Protein AF-A0A8D1X384-F1 (afdb_monomer)

Secondary structure (DSSP, 8-state):
-TTTTT--TTPPPTTT---HHHHHHHTT-HHHHHHHHHTT--TT---TT---HHHHHHHS--HHHHHHHHHHHHHHHHHTT--TT---GGG--HHHHHHHTT-HHHHHHHHHTT--TT---TTS--HHHHHHHHHHH-SSS-HHHHHHHHHHTTPPPPPGGGGGGGTT-HHHHHHHHTTSSSBPP-HHHHTTS-HHHHHHTHHHHHHHHHTBTSPPPHHHHHHHHHHHHHGGGHHHHHTTS---HHHHHHHTT---SS--

Nearest PDB structures (foldseek):
  5eil-assembly1_A  TM=9.631E-01  e=3.685E-07  synthetic construct
  5hry-assembly3_D  TM=9.298E-01  e=3.197E-07  synthetic construct
  5hry-assembly3_C  TM=9.252E-01  e=1.601E-06  synthetic construct
  7tcd-assembly1_A  TM=8.474E-01  e=4.131E-06  synthetic construct
  6ne2-assembly1_B  TM=5.142E-01  e=1.389E-06  Escherichia coli

Sequence (260 aa):
MLLEAGATVNLATQDSEVTPLHVAAARGLEEHVALYLEHGANVNLRTSQGETALNAACAGAEGPSSSRQHQAAARRLLEAGADARAAGRKRHTPLHNACANGCGGLAELLLRHGASASVPNGAGHTPMDCALQAVQDAPNWEPEVLFAALLDYGAQPVRPEMLRHCANFPRALEVLLNAYPCVPSCDTWVEAVLPELWQEHEAFYSSALCLVNQPRRLQHLARLAVRAQLGSRCRQAAARLPLPPLLRDYLLLRVEGRIQ

Structure (mmCIF, N/CA/C/O backbone):
data_AF-A0A8D1X384-F1
#
_entry.id   AF-A0A8D1X384-F1
#
loop_
_atom_site.group_PDB
_atom_site.id
_atom_site.type_symbol
_atom_site.label_atom_id
_atom_site.label_alt_id
_atom_site.label_comp_id
_atom_site.label_asym_id
_atom_site.label_entity_id
_atom_site.label_seq_id
_atom_site.pdbx_PDB_ins_code
_atom_site.Cartn_x
_atom_site.Cartn_y
_atom_site.Cartn_z
_atom_site.occupancy
_atom_site.B_iso_or_equiv
_atom_site.auth_seq_id
_atom_site.auth_comp_id
_atom_site.auth_asym_id
_atom_site.auth_atom_id
_atom_site.pdbx_PDB_model_num
ATOM 1 N N . MET A 1 1 ? -9.461 -2.239 38.013 1.00 71.56 1 MET A N 1
ATOM 2 C CA . MET A 1 1 ? -9.355 -1.697 36.635 1.00 71.56 1 MET A CA 1
ATOM 3 C C . MET A 1 1 ? -10.693 -1.030 36.265 1.00 71.56 1 MET A C 1
ATOM 5 O O . MET A 1 1 ? -11.710 -1.502 36.747 1.00 71.56 1 MET A O 1
ATOM 9 N N . LEU A 1 2 ? -10.760 0.067 35.486 1.00 86.69 2 LEU A N 1
ATOM 10 C CA . LEU A 1 2 ? -12.044 0.776 35.225 1.00 86.69 2 LEU A CA 1
ATOM 11 C C . LEU A 1 2 ? -13.109 -0.111 34.551 1.00 86.69 2 LEU A C 1
ATOM 13 O O . LEU A 1 2 ? -14.294 0.015 34.846 1.00 86.69 2 LEU A O 1
ATOM 17 N N . LEU A 1 3 ? -12.681 -1.026 33.681 1.00 85.56 3 LEU A N 1
ATOM 18 C CA . LEU A 1 3 ? -13.567 -1.978 33.005 1.00 85.56 3 LEU A CA 1
ATOM 19 C C . LEU A 1 3 ? -14.180 -2.987 33.988 1.00 85.56 3 LEU A C 1
ATOM 21 O O . LEU A 1 3 ? -15.377 -3.240 33.929 1.00 85.56 3 LEU A O 1
ATOM 25 N N . GLU A 1 4 ? -13.403 -3.468 34.964 1.00 86.56 4 GLU A N 1
ATOM 26 C CA . GLU A 1 4 ? -13.903 -4.324 36.057 1.00 86.56 4 GLU A CA 1
ATOM 27 C C . GLU A 1 4 ? -14.921 -3.593 36.947 1.00 86.56 4 GLU A C 1
ATOM 29 O O . GLU A 1 4 ? -15.790 -4.220 37.544 1.00 86.56 4 GLU A O 1
ATOM 34 N N . ALA A 1 5 ? -14.834 -2.260 37.019 1.00 88.75 5 ALA A N 1
ATOM 35 C CA . ALA A 1 5 ? -15.777 -1.410 37.744 1.00 88.75 5 ALA A CA 1
ATOM 36 C C . ALA A 1 5 ? -17.021 -1.016 36.913 1.00 88.75 5 ALA A C 1
ATOM 38 O O . ALA A 1 5 ? -17.804 -0.179 37.358 1.00 88.75 5 ALA A O 1
ATOM 39 N N . GLY A 1 6 ? -17.213 -1.595 35.718 1.00 86.38 6 GLY A N 1
ATOM 40 C CA . GLY A 1 6 ? -18.403 -1.389 34.883 1.00 86.38 6 GLY A CA 1
ATOM 41 C C . GLY A 1 6 ? -18.324 -0.220 33.895 1.00 86.38 6 GLY A C 1
ATOM 42 O O . GLY A 1 6 ? -19.354 0.194 33.359 1.00 86.38 6 GLY A O 1
ATOM 43 N N . ALA A 1 7 ? -17.134 0.334 33.631 1.00 89.56 7 ALA A N 1
ATOM 44 C CA . ALA A 1 7 ? -16.979 1.372 32.611 1.00 89.56 7 ALA A CA 1
ATOM 45 C C . ALA A 1 7 ? -17.385 0.860 31.214 1.00 89.56 7 ALA A C 1
ATOM 47 O O . ALA A 1 7 ? -17.001 -0.230 30.792 1.00 89.56 7 ALA A O 1
ATOM 48 N N . THR A 1 8 ? -18.139 1.668 30.465 1.00 93.50 8 THR A N 1
ATOM 49 C CA . THR A 1 8 ? -18.606 1.310 29.117 1.00 93.50 8 THR A CA 1
ATOM 50 C C . THR A 1 8 ? -17.498 1.505 28.077 1.00 93.50 8 THR A C 1
ATOM 52 O O . THR A 1 8 ? -17.109 2.634 27.789 1.00 93.50 8 THR A O 1
ATOM 55 N N . VAL A 1 9 ? -17.020 0.415 27.464 1.00 94.62 9 VAL A N 1
ATOM 56 C CA . VAL A 1 9 ? -15.876 0.438 26.525 1.00 94.62 9 VAL A CA 1
ATOM 57 C C . VAL A 1 9 ? -16.148 1.202 25.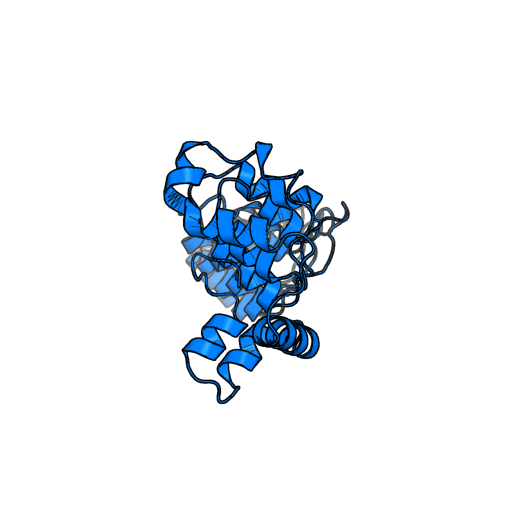218 1.00 94.62 9 VAL A C 1
ATOM 59 O O . VAL A 1 9 ? -15.235 1.763 24.617 1.00 94.62 9 VAL A O 1
ATOM 62 N N . ASN A 1 10 ? -17.412 1.255 24.790 1.00 95.81 10 ASN A N 1
ATOM 63 C CA . ASN A 1 10 ? -17.845 1.915 23.553 1.00 95.81 10 ASN A CA 1
ATOM 64 C C . ASN A 1 10 ? -18.299 3.367 23.762 1.00 95.81 10 ASN A C 1
ATOM 66 O O . ASN A 1 10 ? -18.849 3.965 22.840 1.00 95.81 10 ASN A O 1
ATOM 70 N N . LEU A 1 11 ? -18.106 3.935 24.958 1.00 95.12 11 LEU A N 1
ATOM 71 C CA . LEU A 1 11 ? -18.493 5.317 25.220 1.00 95.12 11 LEU A CA 1
ATOM 72 C C . LEU A 1 11 ? -17.649 6.265 24.360 1.00 95.12 11 LEU A C 1
ATOM 74 O O . LEU A 1 11 ? -16.421 6.249 24.427 1.00 95.12 11 LEU A O 1
ATOM 78 N N . ALA A 1 12 ? -18.319 7.076 23.548 1.00 94.94 12 ALA A N 1
ATOM 79 C CA . ALA A 1 12 ? -17.686 8.033 22.657 1.00 94.94 12 ALA A CA 1
ATOM 80 C C . ALA A 1 12 ? -17.745 9.454 23.239 1.00 94.94 12 ALA A C 1
ATOM 82 O O . ALA A 1 12 ? -18.662 9.790 23.993 1.00 94.94 12 ALA A O 1
ATOM 83 N N . THR A 1 13 ? -16.780 10.302 22.881 1.00 95.12 13 THR A N 1
ATOM 84 C CA . THR A 1 13 ? -16.849 11.744 23.164 1.00 95.12 13 THR A CA 1
ATOM 85 C C . THR A 1 13 ? -18.061 12.373 22.471 1.00 95.12 13 THR A C 1
ATOM 87 O O . THR A 1 13 ? -18.410 11.984 21.358 1.00 95.12 13 THR A O 1
ATOM 90 N N . GLN A 1 14 ? -18.687 13.373 23.102 1.00 92.38 14 GLN A N 1
ATOM 91 C CA . GLN A 1 14 ? -19.901 14.006 22.564 1.00 92.38 14 GLN A CA 1
ATOM 92 C C . GLN A 1 14 ? -19.660 14.733 21.232 1.00 92.38 14 GLN A C 1
ATOM 94 O O . GLN A 1 14 ? -20.481 14.627 20.329 1.00 92.38 14 GLN A O 1
ATOM 99 N N . ASP A 1 15 ? -18.529 15.428 21.089 1.00 92.25 15 ASP A N 1
ATOM 100 C CA . ASP A 1 15 ? -18.304 16.308 19.931 1.00 92.25 15 ASP A CA 1
ATOM 101 C C . ASP A 1 15 ? -17.693 15.593 18.718 1.00 92.25 15 ASP A C 1
ATOM 103 O O . ASP A 1 15 ? -17.887 15.991 17.569 1.00 92.25 15 ASP A O 1
ATOM 107 N N . SER A 1 16 ? -16.890 14.557 18.963 1.00 93.19 16 SER A N 1
ATOM 108 C CA . SER A 1 16 ? -16.058 13.924 17.934 1.00 93.19 16 SER A CA 1
ATOM 109 C C . SER A 1 16 ? -16.321 12.436 17.746 1.00 93.19 16 SER A C 1
ATOM 111 O O . SER A 1 16 ? -15.741 11.835 16.841 1.00 93.19 16 SER A O 1
ATOM 113 N N . GLU A 1 17 ? -17.199 11.849 18.563 1.00 96.69 17 GLU A N 1
ATOM 114 C CA . GLU A 1 17 ? -17.530 10.421 18.543 1.00 96.69 17 GLU A CA 1
ATOM 115 C C . GLU A 1 17 ? -16.275 9.527 18.661 1.00 96.69 17 GLU A C 1
ATOM 117 O O . GLU A 1 17 ? -16.190 8.429 18.111 1.00 96.69 17 GLU A O 1
ATOM 122 N N . VAL A 1 18 ? -15.262 10.002 19.391 1.00 97.62 18 VAL A N 1
ATOM 123 C CA . VAL A 1 18 ? -14.002 9.284 19.607 1.00 97.62 18 VAL A CA 1
ATOM 124 C C . VAL A 1 18 ? -14.172 8.323 20.777 1.00 97.62 18 VAL A C 1
ATOM 126 O O . VAL A 1 18 ? -14.492 8.737 21.888 1.00 97.62 18 VAL A O 1
ATOM 129 N N . THR A 1 19 ? -13.921 7.038 20.535 1.00 97.94 19 THR A N 1
ATOM 130 C CA . THR A 1 19 ? -13.946 5.987 21.570 1.00 97.94 19 THR A CA 1
ATOM 131 C C . THR A 1 19 ? -12.543 5.710 22.131 1.00 97.94 19 THR A C 1
ATOM 133 O O . THR A 1 19 ? -11.547 6.018 21.465 1.00 97.94 19 THR A O 1
ATOM 136 N N . PRO A 1 20 ? -12.418 5.056 23.305 1.00 97.50 20 PRO A N 1
ATOM 137 C CA . PRO A 1 20 ? -11.128 4.602 23.831 1.00 97.50 20 PRO A CA 1
ATOM 138 C C . PRO A 1 20 ? -10.321 3.766 22.828 1.00 97.50 20 PRO A C 1
ATOM 140 O O . PRO A 1 20 ? -9.102 3.913 22.744 1.00 97.50 20 PRO A O 1
ATOM 143 N N . LEU A 1 21 ? -11.000 2.950 22.011 1.00 98.44 21 LEU A N 1
ATOM 144 C CA . LEU A 1 21 ? -10.360 2.141 20.973 1.00 98.44 21 LEU A CA 1
ATOM 145 C C . LEU A 1 21 ? -9.678 3.000 19.897 1.00 98.44 21 LEU A C 1
ATOM 147 O O . LEU A 1 21 ? -8.563 2.680 19.495 1.00 98.44 21 LEU A O 1
ATOM 151 N N . HIS A 1 22 ? -10.289 4.115 19.475 1.00 98.44 22 HIS A N 1
ATOM 152 C CA . HIS A 1 22 ? -9.657 5.056 18.540 1.00 98.44 22 HIS A CA 1
ATOM 153 C C . HIS A 1 22 ? -8.380 5.663 19.129 1.00 98.44 22 HIS A C 1
ATOM 155 O O . HIS A 1 22 ? -7.366 5.753 18.440 1.00 98.44 22 HIS A O 1
ATOM 161 N N . VAL A 1 23 ? -8.421 6.059 20.405 1.00 97.94 23 VAL A N 1
ATOM 162 C CA . VAL A 1 23 ? -7.275 6.679 21.088 1.00 97.94 23 VAL A CA 1
ATOM 163 C C . VAL A 1 23 ? -6.132 5.679 21.260 1.00 97.94 23 VAL A C 1
ATOM 165 O O . VAL A 1 23 ? -4.990 6.007 20.944 1.00 97.94 23 VAL A O 1
ATOM 168 N N . ALA A 1 24 ? -6.425 4.457 21.714 1.00 97.94 24 ALA A N 1
ATOM 169 C CA . ALA A 1 24 ? -5.420 3.404 21.850 1.00 97.94 24 ALA A CA 1
ATOM 170 C C . ALA A 1 24 ? -4.785 3.047 20.498 1.00 97.94 24 ALA A C 1
ATOM 172 O O . ALA A 1 24 ? -3.561 2.945 20.399 1.00 97.94 24 ALA A O 1
ATOM 173 N N . ALA A 1 25 ? -5.603 2.939 19.447 1.00 98.12 25 ALA A N 1
ATOM 174 C CA . ALA A 1 25 ? -5.142 2.667 18.094 1.00 98.12 25 ALA A CA 1
ATOM 175 C C . ALA A 1 25 ? -4.229 3.781 17.553 1.00 98.12 25 ALA A C 1
ATOM 177 O O . ALA A 1 25 ? -3.124 3.486 17.104 1.00 98.12 25 ALA A O 1
ATOM 178 N N . ALA A 1 26 ? -4.634 5.052 17.677 1.00 96.88 26 ALA A N 1
ATOM 179 C CA . ALA A 1 26 ? -3.858 6.223 17.242 1.00 96.88 26 ALA A CA 1
ATOM 180 C C . ALA A 1 26 ? -2.492 6.367 17.930 1.00 96.88 26 ALA A C 1
ATOM 182 O O . ALA A 1 26 ? -1.646 7.129 17.473 1.00 96.88 26 ALA A O 1
ATOM 183 N N . ARG A 1 27 ? -2.305 5.694 19.068 1.00 96.06 27 ARG A N 1
ATOM 184 C CA . ARG A 1 27 ? -1.067 5.706 19.853 1.00 96.06 27 ARG A CA 1
ATOM 185 C C . ARG A 1 27 ? -0.282 4.399 19.741 1.00 96.06 27 ARG A C 1
ATOM 187 O O . ARG A 1 27 ? 0.743 4.264 20.401 1.00 96.06 27 ARG A O 1
ATOM 194 N N . GLY A 1 28 ? -0.762 3.439 18.947 1.00 96.56 28 GLY A N 1
ATOM 195 C CA . GLY A 1 28 ? -0.128 2.132 18.785 1.00 96.56 28 GLY A CA 1
ATOM 196 C C . GLY A 1 28 ? -0.107 1.290 20.066 1.00 96.56 28 GLY A C 1
ATOM 197 O O . GLY A 1 28 ? 0.765 0.441 20.218 1.00 96.56 28 GLY A O 1
ATOM 198 N N . LEU A 1 29 ? -1.034 1.519 21.002 1.00 97.31 29 LEU A N 1
ATOM 199 C CA . LEU A 1 29 ? -1.075 0.821 22.290 1.00 97.31 29 LEU A CA 1
ATOM 200 C C . LEU A 1 29 ? -1.715 -0.568 22.133 1.00 97.31 29 LEU A C 1
ATOM 202 O O . LEU A 1 29 ? -2.878 -0.753 22.490 1.00 97.31 29 LEU A O 1
ATOM 206 N N . GLU A 1 30 ? -0.963 -1.534 21.595 1.00 97.00 30 GLU A N 1
ATOM 207 C CA . GLU A 1 30 ? -1.441 -2.900 21.302 1.00 97.00 30 GLU A CA 1
ATOM 208 C C . GLU A 1 30 ? -2.203 -3.529 22.477 1.00 97.00 30 GLU A C 1
ATOM 210 O O . GLU A 1 30 ? -3.334 -3.969 22.299 1.00 97.00 30 GLU A O 1
ATOM 215 N N . GLU A 1 31 ? -1.625 -3.506 23.679 1.00 97.56 31 GLU A N 1
ATOM 216 C CA . GLU A 1 31 ? -2.232 -4.114 24.872 1.00 97.56 31 GLU A CA 1
ATOM 217 C C . GLU A 1 31 ? -3.573 -3.468 25.247 1.00 97.56 31 GLU A C 1
ATOM 219 O O . GLU A 1 31 ? -4.502 -4.142 25.680 1.00 97.56 31 GLU A O 1
ATOM 224 N N . HIS A 1 32 ? -3.714 -2.155 25.035 1.00 97.81 32 HIS A N 1
ATOM 225 C CA . HIS A 1 32 ? -4.978 -1.461 25.297 1.00 97.81 32 HIS A CA 1
ATOM 226 C C . HIS A 1 32 ? -6.010 -1.787 24.218 1.00 97.81 32 HIS A C 1
ATOM 228 O O . HIS A 1 32 ? -7.182 -1.982 24.528 1.00 97.81 32 HIS A O 1
ATOM 234 N N . VAL A 1 33 ? -5.577 -1.877 22.956 1.00 98.44 33 VAL A N 1
ATOM 235 C CA . VAL A 1 33 ? -6.430 -2.331 21.852 1.00 98.44 33 VAL A CA 1
ATOM 236 C C . VAL A 1 33 ? -6.953 -3.739 22.138 1.00 98.44 33 VAL A C 1
ATOM 238 O O . VAL A 1 33 ? -8.161 -3.945 22.063 1.00 98.44 33 VAL A O 1
ATOM 241 N N . ALA A 1 34 ? -6.081 -4.676 22.520 1.00 98.00 34 ALA A N 1
ATOM 242 C CA . ALA A 1 34 ? -6.465 -6.041 22.874 1.00 98.00 34 ALA A CA 1
ATOM 243 C C . ALA A 1 34 ? -7.464 -6.059 24.040 1.00 98.00 34 ALA A C 1
ATOM 245 O O . ALA A 1 34 ? -8.566 -6.585 23.887 1.00 98.00 34 ALA A O 1
ATOM 246 N N . LEU A 1 35 ? -7.141 -5.378 25.145 1.00 97.25 35 LEU A N 1
ATOM 247 C CA . LEU A 1 35 ? -8.008 -5.284 26.320 1.00 97.25 35 LEU A CA 1
ATOM 248 C C . LEU A 1 35 ? -9.406 -4.750 25.976 1.00 97.25 35 LEU A C 1
ATOM 250 O O . LEU A 1 35 ? -10.414 -5.279 26.446 1.00 97.25 35 LEU A O 1
ATOM 254 N N . TYR A 1 36 ? -9.490 -3.695 25.162 1.00 97.94 36 TYR A N 1
ATOM 255 C CA . TYR A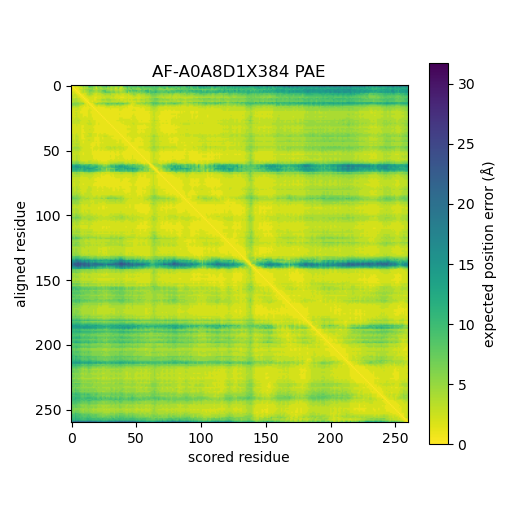 1 36 ? -10.775 -3.112 24.777 1.00 97.94 36 TYR A CA 1
ATOM 256 C C . TYR A 1 36 ? -11.580 -4.047 23.869 1.00 97.94 36 TYR A C 1
ATOM 258 O O . TYR A 1 36 ? -12.789 -4.177 24.060 1.00 97.94 36 TYR A O 1
ATOM 266 N N . LEU A 1 37 ? -10.931 -4.728 22.922 1.00 97.94 37 LEU A N 1
ATOM 267 C CA . LEU A 1 37 ? -11.585 -5.711 22.054 1.00 97.94 37 LEU A CA 1
ATOM 268 C C . LEU A 1 37 ? -12.115 -6.913 22.852 1.00 97.94 37 LEU A C 1
ATOM 270 O O . LEU A 1 37 ? -13.253 -7.324 22.632 1.00 97.94 37 LEU A O 1
ATOM 274 N N . GLU A 1 38 ? -11.355 -7.414 23.831 1.00 96.50 38 GLU A N 1
ATOM 275 C CA . GLU A 1 38 ? -11.780 -8.490 24.745 1.00 96.50 38 GLU A CA 1
ATOM 276 C C . GLU A 1 38 ? -13.031 -8.119 25.556 1.00 96.50 38 GLU A C 1
ATOM 278 O O . GLU A 1 38 ? -13.865 -8.975 25.845 1.00 96.50 38 GLU A O 1
ATOM 283 N N . HIS A 1 39 ? -13.205 -6.832 25.867 1.00 96.31 39 HIS A N 1
ATOM 284 C CA . HIS A 1 39 ? -14.376 -6.307 26.574 1.00 96.31 39 HIS A CA 1
ATOM 285 C C . HIS A 1 39 ? -15.504 -5.844 25.631 1.00 96.31 39 HIS A C 1
ATOM 287 O O . HIS A 1 39 ? -16.415 -5.131 26.056 1.00 96.31 39 HIS A O 1
ATOM 293 N N . GLY A 1 40 ? -15.474 -6.242 24.354 1.00 95.94 40 GLY A N 1
ATOM 294 C CA . GLY A 1 40 ? -16.559 -5.990 23.403 1.00 95.94 40 GLY A CA 1
ATOM 295 C C . GLY A 1 40 ? -16.535 -4.603 22.756 1.00 95.94 40 GLY A C 1
ATOM 296 O O . GLY A 1 40 ? -17.587 -4.083 22.365 1.00 95.94 40 GLY A O 1
ATOM 297 N N . ALA A 1 41 ? -15.360 -3.977 22.637 1.00 97.88 41 ALA A N 1
ATOM 298 C CA . ALA A 1 41 ? -15.231 -2.762 21.842 1.00 97.88 41 ALA A CA 1
ATOM 299 C C . ALA A 1 41 ? -15.628 -3.028 20.382 1.00 97.88 41 ALA A C 1
ATOM 301 O O . ALA A 1 41 ? -15.120 -3.943 19.734 1.00 97.88 41 ALA A O 1
ATOM 302 N N . ASN A 1 42 ? -16.528 -2.208 19.845 1.00 97.88 42 ASN A N 1
ATOM 303 C CA . ASN A 1 42 ? -16.941 -2.302 18.455 1.00 97.88 42 ASN A CA 1
ATOM 304 C C . ASN A 1 42 ? -15.868 -1.668 17.561 1.00 97.88 42 ASN A C 1
ATOM 306 O O . ASN A 1 42 ? -15.728 -0.446 17.481 1.00 97.88 42 ASN A O 1
ATOM 310 N N . VAL A 1 43 ? -15.133 -2.533 16.864 1.00 98.00 43 VAL A N 1
ATOM 311 C CA . VAL A 1 43 ? -13.989 -2.180 16.016 1.00 98.00 43 VAL A CA 1
ATOM 312 C C . VAL A 1 43 ? -14.342 -1.274 14.828 1.00 98.00 43 VAL A C 1
ATOM 314 O O . VAL A 1 43 ? -13.481 -0.558 14.319 1.00 98.00 43 VAL A O 1
ATOM 317 N N . ASN A 1 44 ? -15.609 -1.276 14.403 1.00 97.44 44 ASN A N 1
ATOM 318 C CA . ASN A 1 44 ? -16.085 -0.562 13.217 1.00 97.44 44 ASN A CA 1
ATOM 319 C C . ASN A 1 44 ? -16.834 0.740 13.547 1.00 97.44 44 ASN A C 1
ATOM 321 O O . ASN A 1 44 ? -17.406 1.353 12.641 1.00 97.44 44 ASN A O 1
ATOM 325 N N . LEU A 1 45 ? -16.843 1.179 14.815 1.00 97.94 45 LEU A N 1
ATOM 326 C CA . LEU A 1 45 ? -17.342 2.512 15.156 1.00 97.94 45 LEU A CA 1
ATOM 327 C C . LEU A 1 45 ? -16.547 3.581 14.412 1.00 97.94 45 LEU A C 1
ATOM 329 O O . LEU A 1 45 ? -15.349 3.438 14.163 1.00 97.94 45 LEU A O 1
ATOM 333 N N . ARG A 1 46 ? -17.253 4.648 14.053 1.00 97.81 46 ARG A N 1
ATOM 334 C CA . ARG A 1 46 ? -16.715 5.774 13.306 1.00 97.81 46 ARG A CA 1
ATOM 335 C C . ARG A 1 46 ? -16.814 7.030 14.152 1.00 97.81 46 ARG A C 1
ATOM 337 O O . ARG A 1 46 ? -17.816 7.234 14.825 1.00 97.81 46 ARG A O 1
ATOM 344 N N . THR A 1 47 ? -15.777 7.850 14.077 1.00 97.94 47 THR A N 1
ATOM 345 C CA . THR A 1 47 ? -15.809 9.236 14.562 1.00 97.94 47 THR A CA 1
ATOM 346 C C . THR A 1 47 ? -16.723 10.101 13.689 1.00 97.94 47 THR A C 1
ATOM 348 O O . THR A 1 47 ? -17.067 9.710 12.568 1.00 97.94 47 THR A O 1
ATOM 351 N N . SER A 1 48 ? -16.975 11.345 14.107 1.00 96.56 48 SER A N 1
ATOM 352 C CA . SER A 1 48 ? -17.749 12.317 13.318 1.00 96.56 48 SER A CA 1
ATOM 353 C C . SER A 1 48 ? -17.105 12.673 11.967 1.00 96.56 48 SER A C 1
ATOM 355 O O . SER A 1 48 ? -17.764 13.178 11.060 1.00 96.56 48 SER A O 1
ATOM 357 N N . GLN A 1 49 ? -15.810 12.382 11.795 1.00 94.94 49 GLN A N 1
ATOM 358 C CA . GLN A 1 49 ? -15.085 12.520 10.524 1.00 94.94 49 GLN A CA 1
ATOM 359 C C . GLN A 1 49 ? -15.098 11.237 9.675 1.00 94.94 49 GLN A C 1
ATOM 361 O O . GLN A 1 49 ? -14.480 11.189 8.610 1.00 94.94 49 GLN A O 1
ATOM 366 N N . GLY A 1 50 ? -15.776 10.188 10.141 1.00 96.19 50 GLY A N 1
ATOM 367 C CA . GLY A 1 50 ? -15.859 8.884 9.493 1.00 96.19 50 GLY A CA 1
ATOM 368 C C . GLY A 1 50 ? -14.653 7.971 9.727 1.00 96.19 50 GLY A C 1
ATOM 369 O O . GLY A 1 50 ? -14.630 6.879 9.166 1.00 96.19 50 GLY A O 1
ATOM 370 N N . GLU A 1 51 ? -13.657 8.388 10.512 1.00 97.38 51 GLU A N 1
ATOM 371 C CA . GLU A 1 51 ? -12.470 7.576 10.825 1.00 97.38 51 GLU A CA 1
ATOM 372 C C . GLU A 1 51 ? -12.840 6.393 11.721 1.00 97.38 51 GLU A C 1
ATOM 374 O O . GLU A 1 51 ? -13.559 6.591 12.697 1.00 97.38 51 GLU A O 1
ATOM 379 N N . THR A 1 52 ? -12.310 5.206 11.418 1.00 98.25 52 THR A N 1
ATOM 380 C CA . THR A 1 52 ? -12.342 4.035 12.312 1.00 98.25 52 THR A CA 1
ATOM 381 C C . THR A 1 52 ? -11.078 3.964 13.170 1.00 98.25 52 THR A C 1
ATOM 383 O O . THR A 1 52 ? -10.079 4.636 12.888 1.00 98.25 52 THR A O 1
ATOM 386 N N . ALA A 1 53 ? -11.060 3.075 14.168 1.00 98.31 53 ALA A N 1
ATOM 387 C CA . ALA A 1 53 ? -9.844 2.780 14.928 1.00 98.31 53 ALA A CA 1
ATOM 388 C C . ALA A 1 53 ? -8.682 2.325 14.021 1.00 98.31 53 ALA A C 1
ATOM 390 O O . ALA A 1 53 ? -7.533 2.694 14.257 1.00 98.31 53 ALA A O 1
ATOM 391 N N . LEU A 1 54 ? -8.965 1.591 12.936 1.00 98.62 54 LEU A N 1
ATOM 392 C CA . LEU A 1 54 ? -7.935 1.169 11.984 1.00 98.62 54 LEU A CA 1
ATOM 393 C C . LEU A 1 54 ? -7.366 2.353 11.187 1.00 98.62 54 LEU A C 1
ATOM 395 O O . LEU A 1 54 ? -6.153 2.408 10.973 1.00 98.62 54 LEU A O 1
ATOM 399 N N . ASN A 1 55 ? -8.202 3.322 10.785 1.00 97.94 55 ASN A N 1
ATOM 400 C CA . ASN A 1 55 ? -7.705 4.552 10.157 1.00 97.94 55 ASN A CA 1
ATOM 401 C C . ASN A 1 55 ? -6.794 5.326 11.119 1.00 97.94 55 ASN A C 1
ATOM 403 O O . ASN A 1 55 ? -5.723 5.772 10.703 1.00 97.94 55 ASN A O 1
ATOM 407 N N . ALA A 1 56 ? -7.188 5.411 12.395 1.00 97.19 56 ALA A N 1
ATOM 408 C CA . ALA A 1 56 ? -6.434 6.091 13.442 1.00 97.19 56 ALA A CA 1
ATOM 409 C C . ALA A 1 56 ? -5.062 5.437 13.693 1.00 97.19 56 ALA A C 1
ATOM 411 O O . ALA A 1 56 ? -4.056 6.145 13.727 1.00 97.19 56 ALA A O 1
ATOM 412 N N . ALA A 1 57 ? -4.990 4.100 13.770 1.00 97.38 57 ALA A N 1
ATOM 413 C CA . ALA A 1 57 ? -3.717 3.375 13.867 1.00 97.38 57 ALA A CA 1
ATOM 414 C C . ALA A 1 57 ? -2.783 3.658 12.685 1.00 97.38 57 ALA A C 1
ATOM 416 O O . ALA A 1 57 ? -1.578 3.806 12.868 1.00 97.38 57 ALA A O 1
ATOM 417 N N . CYS A 1 58 ? -3.330 3.753 11.471 1.00 96.31 58 CYS A N 1
ATOM 418 C CA . CYS A 1 58 ? -2.524 4.023 10.283 1.00 96.31 58 CYS A CA 1
ATOM 419 C C . CYS A 1 58 ? -2.085 5.484 10.186 1.00 96.31 58 CYS A C 1
ATOM 421 O O . CYS A 1 58 ? -0.982 5.747 9.716 1.00 96.31 58 CYS A O 1
ATOM 423 N N . ALA A 1 59 ? -2.920 6.421 10.642 1.00 94.44 59 ALA A N 1
ATOM 424 C CA . ALA A 1 59 ? -2.592 7.843 10.678 1.00 94.44 59 ALA A CA 1
ATOM 425 C C . ALA A 1 59 ? -1.510 8.165 11.721 1.00 94.44 59 ALA A C 1
ATOM 427 O O . ALA A 1 59 ? -0.629 8.964 11.427 1.00 94.44 59 ALA A O 1
ATOM 428 N N . GLY A 1 60 ? -1.541 7.519 12.894 1.00 92.00 60 GLY A N 1
ATOM 429 C CA . GLY A 1 60 ? -0.562 7.730 13.971 1.00 92.00 60 GLY A CA 1
ATOM 430 C C . GLY A 1 60 ? 0.814 7.091 13.740 1.00 92.00 60 GLY A C 1
ATOM 431 O O . GLY A 1 60 ? 1.752 7.378 14.482 1.00 92.00 60 GLY A O 1
ATOM 432 N N . ALA A 1 61 ? 0.954 6.239 12.718 1.00 89.62 61 ALA A N 1
ATOM 433 C CA . ALA A 1 61 ? 2.185 5.520 12.385 1.00 89.62 61 ALA A CA 1
ATOM 434 C C . ALA A 1 61 ? 3.252 6.419 11.732 1.00 89.62 61 ALA A C 1
ATOM 436 O O . ALA A 1 61 ? 3.682 6.164 10.610 1.00 89.62 61 ALA A O 1
ATOM 437 N N . GLU A 1 62 ? 3.670 7.476 12.423 1.00 82.50 62 GLU A N 1
ATOM 438 C CA . GLU A 1 62 ? 4.664 8.435 11.948 1.00 82.50 62 GLU A CA 1
ATOM 439 C C . GLU A 1 62 ? 6.069 7.807 11.934 1.00 82.50 62 GLU A C 1
ATOM 441 O O . GLU A 1 62 ? 6.684 7.549 12.978 1.00 82.50 62 GLU A O 1
ATOM 446 N N . GLY A 1 63 ? 6.575 7.546 10.729 1.00 71.38 63 GLY A N 1
ATOM 447 C CA . GLY A 1 63 ? 7.946 7.115 10.474 1.00 71.38 63 GLY A CA 1
ATOM 448 C C . GLY A 1 63 ? 8.310 5.684 10.918 1.00 71.38 63 GLY A C 1
ATOM 449 O O . GLY A 1 63 ? 7.510 4.946 11.504 1.00 71.38 63 GLY A O 1
ATOM 450 N N . PRO A 1 64 ? 9.562 5.257 10.655 1.00 67.31 64 PRO A N 1
ATOM 451 C CA . PRO A 1 64 ? 10.001 3.877 10.882 1.00 67.31 64 PRO A CA 1
ATOM 452 C C . PRO A 1 64 ? 9.973 3.462 12.359 1.00 67.31 64 PRO A C 1
ATOM 454 O O . PRO A 1 64 ? 9.636 2.321 12.674 1.00 67.31 64 PRO A O 1
ATOM 457 N N . SER A 1 65 ? 10.282 4.386 13.272 1.00 71.25 65 SER A N 1
ATOM 458 C CA . SER A 1 65 ? 10.436 4.106 14.707 1.00 71.25 65 SER A CA 1
ATOM 459 C C . SER A 1 65 ? 9.122 3.740 15.403 1.00 71.25 65 SER A C 1
ATOM 461 O O . SER A 1 65 ? 9.126 2.932 16.329 1.00 71.25 65 SER A O 1
ATOM 463 N N . SER A 1 66 ? 7.991 4.290 14.948 1.00 79.31 66 SER A N 1
ATOM 464 C CA . SER A 1 66 ? 6.663 4.003 15.511 1.00 79.31 66 SER A CA 1
ATOM 465 C C . SER A 1 66 ? 5.893 2.935 14.719 1.00 79.31 66 SER A C 1
ATOM 467 O O . SER A 1 66 ? 4.807 2.515 15.125 1.00 79.31 66 SER A O 1
ATOM 469 N N . SER A 1 67 ? 6.454 2.454 13.604 1.00 80.81 67 SER A N 1
ATOM 470 C CA . SER A 1 67 ? 5.783 1.523 12.693 1.00 80.81 67 SER A CA 1
ATOM 471 C C . SER A 1 67 ? 5.384 0.207 13.366 1.00 80.81 67 SER A C 1
ATOM 473 O O . SER A 1 67 ? 4.274 -0.274 13.156 1.00 80.81 67 SER A O 1
ATOM 475 N N . ARG A 1 68 ? 6.245 -0.358 14.225 1.00 88.69 68 ARG A N 1
ATOM 476 C CA . ARG A 1 68 ? 6.023 -1.681 14.831 1.00 88.69 68 ARG A CA 1
ATOM 477 C C . ARG A 1 68 ? 4.822 -1.702 15.776 1.00 88.69 68 ARG A C 1
ATOM 479 O O . ARG A 1 68 ? 3.997 -2.604 15.675 1.00 88.69 68 ARG A O 1
ATOM 486 N N . GLN A 1 69 ? 4.713 -0.714 16.665 1.00 92.69 69 GLN A N 1
ATOM 487 C CA . GLN A 1 69 ? 3.607 -0.637 17.629 1.00 92.69 69 GLN A CA 1
ATOM 488 C C . GLN A 1 69 ? 2.261 -0.410 16.921 1.00 92.69 69 GLN A C 1
ATOM 490 O O . GLN A 1 69 ? 1.272 -1.074 17.224 1.00 92.69 69 GLN A O 1
ATOM 495 N N . HIS A 1 70 ? 2.234 0.442 15.890 1.00 95.69 70 HIS A N 1
ATOM 496 C CA . HIS A 1 70 ? 1.030 0.670 15.092 1.00 95.69 70 HIS A CA 1
ATOM 497 C C . HIS A 1 70 ? 0.676 -0.540 14.227 1.00 95.69 70 HIS A C 1
ATOM 499 O O . HIS A 1 70 ? -0.500 -0.867 14.093 1.00 95.69 70 HIS A O 1
ATOM 505 N N . GLN A 1 71 ? 1.668 -1.254 13.688 1.00 95.25 71 GLN A N 1
ATOM 506 C CA . GLN A 1 71 ? 1.449 -2.503 12.962 1.00 95.25 71 GLN A CA 1
ATOM 507 C C . GLN A 1 71 ? 0.857 -3.589 13.865 1.00 95.25 71 GLN A C 1
ATOM 509 O O . GLN A 1 71 ? -0.024 -4.328 13.423 1.00 95.25 71 GLN A O 1
ATOM 514 N N . ALA A 1 72 ? 1.301 -3.678 15.119 1.00 96.56 72 ALA A N 1
ATOM 515 C CA . ALA A 1 72 ? 0.749 -4.617 16.085 1.00 96.56 72 ALA A CA 1
ATOM 516 C C . ALA A 1 72 ? -0.694 -4.250 16.475 1.00 96.56 72 ALA A C 1
ATOM 518 O O . ALA A 1 72 ? -1.588 -5.088 16.364 1.00 96.56 72 ALA A O 1
ATOM 519 N N . ALA A 1 73 ? -0.961 -2.979 16.793 1.00 98.12 73 ALA A N 1
ATOM 520 C CA . ALA A 1 73 ? -2.319 -2.492 17.045 1.00 98.12 73 ALA A CA 1
ATOM 521 C C . ALA A 1 73 ? -3.256 -2.721 15.842 1.00 98.12 73 ALA A C 1
ATOM 523 O O . ALA A 1 73 ? -4.349 -3.265 15.996 1.00 98.12 73 ALA A O 1
ATOM 524 N N . ALA A 1 74 ? -2.817 -2.381 14.626 1.00 98.25 74 ALA A N 1
ATOM 525 C CA . ALA A 1 74 ? -3.582 -2.608 13.401 1.00 98.25 74 ALA A CA 1
ATOM 526 C C . ALA A 1 74 ? -3.856 -4.095 13.150 1.00 98.25 74 ALA A C 1
ATOM 528 O O . ALA A 1 74 ? -4.956 -4.445 12.727 1.00 98.25 74 ALA A O 1
ATOM 529 N N . ARG A 1 75 ? -2.894 -4.980 13.448 1.00 98.50 75 ARG A N 1
ATOM 530 C CA . ARG A 1 75 ? -3.089 -6.433 13.368 1.00 98.50 75 ARG A CA 1
ATOM 531 C C . ARG A 1 75 ? -4.226 -6.889 14.277 1.00 98.50 75 ARG A C 1
ATOM 533 O O . ARG A 1 75 ? -5.114 -7.578 13.789 1.00 98.50 75 ARG A O 1
ATOM 540 N N . ARG A 1 76 ? -4.246 -6.453 15.542 1.00 98.44 76 ARG A N 1
ATOM 541 C CA . ARG A 1 76 ? -5.331 -6.788 16.483 1.00 98.44 76 ARG A CA 1
ATOM 542 C C . ARG A 1 76 ? -6.691 -6.312 15.984 1.00 98.44 76 ARG A C 1
ATOM 544 O O . ARG A 1 76 ? -7.656 -7.067 16.018 1.00 98.44 76 ARG A O 1
ATOM 551 N N . LEU A 1 77 ? -6.760 -5.086 15.463 1.00 98.75 77 LEU A N 1
ATOM 552 C CA . LEU A 1 77 ? -7.995 -4.534 14.895 1.00 98.75 77 LEU A CA 1
ATOM 553 C C . LEU A 1 77 ? -8.482 -5.359 13.693 1.00 98.75 77 LEU A C 1
ATOM 555 O O . LEU A 1 77 ? -9.662 -5.692 13.607 1.00 98.75 77 LEU A O 1
ATOM 559 N N . LEU A 1 78 ? -7.581 -5.720 12.777 1.00 98.69 78 LEU A N 1
ATOM 560 C CA . LEU A 1 78 ? -7.902 -6.533 11.601 1.00 98.69 78 LEU A CA 1
ATOM 561 C C . LEU A 1 78 ? -8.333 -7.959 11.973 1.00 98.69 78 LEU A C 1
ATOM 563 O O . LEU A 1 78 ? -9.277 -8.480 11.384 1.00 98.69 78 LEU A O 1
ATOM 567 N N . GLU A 1 79 ? -7.676 -8.577 12.958 1.00 98.31 79 GLU A N 1
ATOM 568 C CA . GLU A 1 79 ? -8.051 -9.887 13.513 1.00 98.31 79 GLU A CA 1
ATOM 569 C C . GLU A 1 79 ? -9.433 -9.848 14.182 1.00 98.31 79 GLU A C 1
ATOM 571 O O . GLU A 1 79 ? -10.194 -10.807 14.071 1.00 98.31 79 GLU A O 1
ATOM 576 N N . ALA A 1 80 ? -9.799 -8.717 14.791 1.00 98.25 80 ALA A N 1
ATOM 577 C CA . ALA A 1 80 ? -11.125 -8.477 15.358 1.00 98.25 80 ALA A CA 1
ATOM 578 C C . ALA A 1 80 ? -12.191 -8.048 14.327 1.00 98.25 80 ALA A C 1
ATOM 580 O O . ALA A 1 80 ? -13.317 -7.728 14.707 1.00 98.25 80 ALA A O 1
ATOM 581 N N . GLY A 1 81 ? -11.872 -8.047 13.028 1.00 98.06 81 GLY A N 1
ATOM 582 C CA . GLY A 1 81 ? -12.839 -7.782 11.958 1.00 98.06 81 GLY A CA 1
ATOM 583 C C . GLY A 1 81 ? -12.980 -6.313 11.548 1.00 98.06 81 GLY A C 1
ATOM 584 O O . GLY A 1 81 ? -14.022 -5.934 11.007 1.00 98.06 81 GLY A O 1
ATOM 585 N N . ALA A 1 82 ? -11.962 -5.479 11.783 1.00 98.44 82 ALA A N 1
ATOM 586 C CA . ALA A 1 82 ? -11.904 -4.141 11.195 1.00 98.44 82 ALA A CA 1
ATOM 587 C C . ALA A 1 82 ? -11.916 -4.209 9.659 1.00 98.44 82 ALA A C 1
ATOM 589 O O . ALA A 1 82 ? -11.141 -4.955 9.052 1.00 98.44 82 ALA A O 1
ATOM 590 N N . ASP A 1 83 ? -12.741 -3.382 9.015 1.00 98.06 83 ASP A N 1
ATOM 591 C CA . ASP A 1 83 ? -12.750 -3.282 7.555 1.00 98.06 83 ASP A CA 1
ATOM 592 C C . ASP A 1 83 ? -11.553 -2.463 7.033 1.00 98.06 83 ASP A C 1
ATOM 594 O O . ASP A 1 83 ? -11.513 -1.234 7.127 1.00 98.06 83 ASP A O 1
ATOM 598 N N . ALA A 1 84 ? -10.594 -3.140 6.393 1.00 98.06 84 ALA A N 1
ATOM 599 C CA . ALA A 1 84 ? -9.431 -2.516 5.755 1.00 98.06 84 ALA A CA 1
ATOM 600 C C . ALA A 1 84 ? -9.784 -1.561 4.592 1.00 98.06 84 ALA A C 1
ATOM 602 O O . ALA A 1 84 ? -8.921 -0.818 4.113 1.00 98.06 84 ALA A O 1
ATOM 603 N N . ARG A 1 85 ? -11.037 -1.570 4.114 1.00 97.88 85 ARG A N 1
ATOM 604 C CA . ARG A 1 85 ? -11.553 -0.670 3.070 1.00 97.88 85 ARG A CA 1
ATOM 605 C C . ARG A 1 85 ? -12.310 0.533 3.628 1.00 97.88 85 ARG A C 1
ATOM 607 O O . ARG A 1 85 ? -12.705 1.395 2.840 1.00 97.88 85 ARG A O 1
ATOM 614 N N . ALA A 1 86 ? -12.486 0.629 4.947 1.00 96.69 86 ALA A N 1
ATOM 615 C CA . ALA A 1 86 ? -13.254 1.696 5.572 1.00 96.69 86 ALA A CA 1
ATOM 616 C C . ALA A 1 86 ? -12.629 3.074 5.304 1.00 96.69 86 ALA A C 1
ATOM 618 O O . ALA A 1 86 ? -11.621 3.468 5.887 1.00 96.69 86 ALA A O 1
ATOM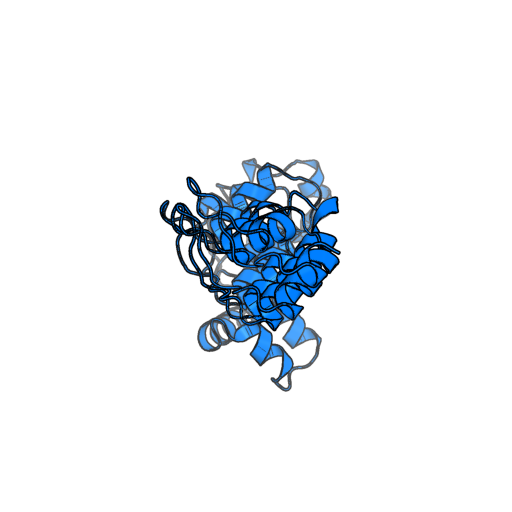 619 N N . ALA A 1 87 ? -13.244 3.836 4.404 1.00 95.44 87 ALA A N 1
ATOM 620 C CA . ALA A 1 87 ? -12.815 5.197 4.126 1.00 95.44 87 ALA A CA 1
ATOM 621 C C . ALA A 1 87 ? -13.246 6.130 5.268 1.00 95.44 87 ALA A C 1
ATOM 623 O O . ALA A 1 87 ? -14.429 6.151 5.632 1.00 95.44 87 ALA A O 1
ATOM 624 N N . GLY A 1 88 ? -12.287 6.880 5.804 1.00 94.50 88 GLY A N 1
ATOM 625 C CA . GLY A 1 88 ? -12.482 7.918 6.804 1.00 94.50 88 GLY A CA 1
ATOM 626 C C . GLY A 1 88 ? -12.533 9.317 6.194 1.00 94.50 88 GLY A C 1
ATOM 627 O O . GLY A 1 88 ? -13.117 9.545 5.125 1.00 94.50 88 GLY A O 1
ATOM 628 N N . ARG A 1 89 ? -11.895 10.267 6.872 1.00 93.88 89 ARG A N 1
ATOM 629 C CA . ARG A 1 89 ? -11.859 11.687 6.539 1.00 93.88 89 ARG A CA 1
ATOM 630 C C . ARG A 1 89 ? -11.306 11.892 5.133 1.00 93.88 89 ARG A C 1
ATOM 632 O O . ARG A 1 89 ? -10.317 11.283 4.732 1.00 93.88 89 ARG A O 1
ATOM 639 N N . LYS A 1 90 ? -11.958 12.758 4.347 1.00 95.00 90 LYS A N 1
ATOM 640 C CA . LYS A 1 90 ? -11.611 13.010 2.930 1.00 95.00 90 LYS A CA 1
ATOM 641 C C . LYS A 1 90 ? -11.504 11.718 2.095 1.00 95.00 90 LYS A C 1
ATOM 643 O O . LYS A 1 90 ? -10.734 11.659 1.140 1.00 95.00 90 LYS A O 1
ATOM 648 N N . ARG A 1 91 ? -12.265 10.676 2.452 1.00 97.00 91 ARG A N 1
ATOM 649 C CA . ARG A 1 91 ? -12.222 9.340 1.835 1.00 97.00 91 ARG A CA 1
ATOM 650 C C . ARG A 1 91 ? -10.841 8.663 1.893 1.00 97.00 91 ARG A C 1
ATOM 652 O O . ARG A 1 91 ? -10.551 7.816 1.051 1.00 97.00 91 ARG A O 1
ATOM 659 N N . HIS A 1 92 ? -9.993 9.008 2.861 1.00 96.69 92 HIS A N 1
ATOM 660 C CA . HIS A 1 92 ? -8.757 8.265 3.104 1.00 96.69 92 HIS A CA 1
ATOM 661 C C . HIS A 1 92 ? -9.080 6.881 3.667 1.00 96.69 92 HIS A C 1
ATOM 663 O O . HIS A 1 92 ? -9.722 6.752 4.706 1.00 96.69 92 HIS A O 1
ATOM 669 N N . THR A 1 93 ? -8.638 5.830 2.984 1.00 98.19 93 THR A N 1
ATOM 670 C CA . THR A 1 93 ? -8.643 4.474 3.556 1.00 98.19 93 THR A CA 1
ATOM 671 C C . THR A 1 93 ? -7.432 4.297 4.480 1.00 98.19 93 THR A C 1
ATOM 673 O O . THR A 1 93 ? -6.472 5.067 4.365 1.00 98.19 93 THR A O 1
ATOM 676 N N . PRO A 1 94 ? -7.402 3.270 5.350 1.00 98.00 94 PRO A N 1
ATOM 677 C CA . PRO A 1 94 ? -6.230 2.988 6.175 1.00 98.00 94 PRO A CA 1
ATOM 678 C C . PRO A 1 94 ? -4.953 2.836 5.337 1.00 98.00 94 PRO A C 1
ATOM 680 O O . PRO A 1 94 ? -3.886 3.287 5.742 1.00 98.00 94 PRO A O 1
ATOM 683 N N . LEU A 1 95 ? -5.078 2.288 4.120 1.00 98.19 95 LEU A N 1
ATOM 684 C CA . LEU A 1 95 ? -3.955 2.129 3.196 1.00 98.19 95 LEU A CA 1
ATOM 685 C C . LEU A 1 95 ? -3.400 3.474 2.705 1.00 98.19 95 LEU A C 1
ATOM 687 O O . LEU A 1 95 ? -2.188 3.605 2.606 1.00 98.19 95 LEU A O 1
ATOM 691 N N . HIS A 1 96 ? -4.243 4.488 2.466 1.00 97.88 96 HIS A N 1
ATOM 692 C CA . HIS A 1 96 ? -3.746 5.831 2.130 1.00 97.88 96 HIS A CA 1
ATOM 693 C C . HIS A 1 96 ? -2.899 6.408 3.265 1.00 97.88 96 HIS A C 1
ATOM 695 O O . HIS A 1 96 ? -1.827 6.944 3.004 1.00 97.88 96 HIS A O 1
ATOM 701 N N . ASN A 1 97 ? -3.362 6.273 4.511 1.00 95.50 97 ASN A N 1
ATOM 702 C CA . ASN A 1 97 ? -2.647 6.785 5.681 1.00 95.50 97 ASN A CA 1
ATOM 703 C C . ASN A 1 97 ? -1.309 6.050 5.875 1.00 95.50 97 ASN A C 1
ATOM 705 O O . ASN A 1 97 ? -0.278 6.690 6.047 1.00 95.50 97 ASN A O 1
ATOM 709 N N . ALA A 1 98 ? -1.300 4.717 5.751 1.00 94.62 98 ALA A N 1
ATOM 710 C CA . ALA A 1 98 ? -0.070 3.927 5.832 1.00 94.62 98 ALA A CA 1
ATOM 711 C C . ALA A 1 98 ? 0.941 4.298 4.729 1.00 94.62 98 ALA A C 1
ATOM 713 O O . ALA A 1 98 ? 2.136 4.395 5.003 1.00 94.62 98 ALA A O 1
ATOM 714 N N . CYS A 1 99 ? 0.467 4.534 3.501 1.00 94.69 99 CYS A N 1
ATOM 715 C CA . CYS A 1 99 ? 1.303 4.955 2.377 1.00 94.69 99 CYS A CA 1
ATOM 716 C C . CYS A 1 99 ? 1.852 6.378 2.543 1.00 94.69 99 CYS A C 1
ATOM 718 O O . CYS A 1 99 ? 3.037 6.582 2.307 1.00 94.69 99 CYS A O 1
ATOM 720 N N . ALA A 1 100 ? 1.029 7.333 2.989 1.00 92.44 100 ALA A N 1
ATOM 721 C CA . ALA A 1 100 ? 1.459 8.710 3.257 1.00 92.44 100 ALA A CA 1
ATOM 722 C C . ALA A 1 100 ? 2.531 8.790 4.359 1.00 92.44 100 ALA A C 1
ATOM 724 O O . ALA A 1 100 ? 3.370 9.681 4.341 1.00 92.44 100 ALA A O 1
ATOM 725 N N . ASN A 1 101 ? 2.534 7.824 5.278 1.00 89.25 101 ASN A N 1
ATOM 726 C CA . ASN A 1 101 ? 3.528 7.713 6.342 1.00 89.25 101 ASN A CA 1
ATOM 727 C C . ASN A 1 101 ? 4.751 6.847 5.964 1.00 89.25 101 ASN A C 1
ATOM 729 O O . ASN A 1 101 ? 5.589 6.569 6.823 1.00 89.25 101 ASN A O 1
ATOM 733 N N . GLY A 1 102 ? 4.847 6.355 4.719 1.00 89.38 102 GLY A N 1
ATOM 734 C CA . GLY A 1 102 ? 5.941 5.474 4.278 1.00 89.38 102 GLY A CA 1
ATOM 735 C C . GLY A 1 102 ? 5.995 4.123 5.011 1.00 89.38 102 GLY A C 1
ATOM 736 O O . GLY A 1 102 ? 7.030 3.459 5.059 1.00 89.38 102 GLY A O 1
ATOM 737 N N . CYS A 1 103 ? 4.891 3.686 5.625 1.00 89.19 103 CYS A N 1
ATOM 738 C CA . CYS A 1 103 ? 4.871 2.510 6.491 1.00 89.19 103 CYS A CA 1
ATOM 739 C C . CYS A 1 103 ? 4.627 1.218 5.688 1.00 89.19 103 CYS A C 1
ATOM 741 O O . CYS A 1 103 ? 3.524 0.663 5.678 1.00 89.19 103 CYS A O 1
ATOM 743 N N . GLY A 1 104 ? 5.674 0.715 5.023 1.00 89.50 104 GLY A N 1
ATOM 744 C CA . GLY A 1 104 ? 5.605 -0.471 4.155 1.00 89.50 104 GLY A CA 1
ATOM 745 C C . GLY A 1 104 ? 5.009 -1.718 4.823 1.00 89.50 104 GLY A C 1
ATOM 746 O O . GLY A 1 104 ? 4.127 -2.366 4.260 1.00 89.50 104 GLY A O 1
ATOM 747 N N . GLY A 1 105 ? 5.417 -2.021 6.061 1.00 90.88 105 GLY A N 1
ATOM 748 C CA . GLY A 1 105 ? 4.907 -3.181 6.805 1.00 90.88 105 GLY A CA 1
ATOM 749 C C . GLY A 1 105 ? 3.420 -3.083 7.169 1.00 90.88 105 GLY A C 1
ATOM 750 O O . GLY A 1 105 ? 2.714 -4.096 7.181 1.00 90.88 105 GLY A O 1
ATOM 751 N N . LEU A 1 106 ? 2.924 -1.872 7.437 1.00 93.62 106 LEU A N 1
ATOM 752 C CA . LEU A 1 106 ? 1.507 -1.635 7.709 1.00 93.62 106 LEU A CA 1
ATOM 753 C C . LEU A 1 106 ? 0.682 -1.684 6.421 1.00 93.62 106 LEU A C 1
ATOM 755 O O . LEU A 1 106 ? -0.377 -2.308 6.397 1.00 93.62 106 LEU A O 1
ATOM 759 N N . ALA A 1 107 ? 1.193 -1.109 5.332 1.00 95.38 107 ALA A N 1
ATOM 760 C CA . ALA A 1 107 ? 0.568 -1.212 4.020 1.00 95.38 107 ALA A CA 1
ATOM 761 C C . ALA A 1 107 ? 0.444 -2.675 3.565 1.00 95.38 107 ALA A C 1
ATOM 763 O O . ALA A 1 107 ? -0.637 -3.096 3.155 1.00 95.38 107 ALA A O 1
ATOM 764 N N . GLU A 1 108 ? 1.501 -3.485 3.703 1.00 94.75 108 GLU A N 1
ATOM 765 C CA . GLU A 1 108 ? 1.440 -4.909 3.353 1.00 94.75 108 GLU A CA 1
ATOM 766 C C . GLU A 1 108 ? 0.422 -5.669 4.217 1.00 94.75 108 GLU A C 1
ATOM 768 O O . GLU A 1 108 ? -0.334 -6.495 3.699 1.00 94.75 108 GLU A O 1
ATOM 773 N N . LEU A 1 109 ? 0.357 -5.374 5.520 1.00 96.62 109 LEU A N 1
ATOM 774 C CA . LEU A 1 109 ? -0.646 -5.953 6.413 1.00 96.62 109 LEU A CA 1
ATOM 775 C C . LEU A 1 109 ? -2.071 -5.630 5.930 1.00 96.62 109 LEU A C 1
ATOM 777 O O . LEU A 1 109 ? -2.889 -6.535 5.781 1.00 96.62 109 LEU A O 1
ATOM 781 N N . LEU A 1 110 ? -2.355 -4.367 5.615 1.00 98.25 110 LEU A N 1
ATOM 782 C CA . LEU A 1 110 ? -3.663 -3.936 5.114 1.00 98.25 110 LEU A CA 1
ATOM 783 C C . LEU A 1 110 ? -4.029 -4.602 3.781 1.00 98.25 110 LEU A C 1
ATOM 785 O O . LEU A 1 110 ? -5.162 -5.053 3.603 1.00 98.25 110 LEU A O 1
ATOM 789 N N . LEU A 1 111 ? -3.072 -4.705 2.853 1.00 98.06 111 LEU A N 1
ATOM 790 C CA . LEU A 1 111 ? -3.262 -5.358 1.554 1.00 98.06 111 LEU A CA 1
ATOM 791 C C . LEU A 1 111 ? -3.593 -6.849 1.712 1.00 98.06 111 LEU A C 1
ATOM 793 O O . LEU A 1 111 ? -4.516 -7.351 1.066 1.00 98.06 111 LEU A O 1
ATOM 797 N N . ARG A 1 112 ? -2.918 -7.550 2.636 1.00 96.56 112 ARG A N 1
ATOM 798 C CA . ARG A 1 112 ? -3.229 -8.952 2.978 1.00 96.56 112 ARG A CA 1
ATOM 799 C C . ARG A 1 112 ? -4.649 -9.119 3.525 1.00 96.56 112 ARG A C 1
ATOM 801 O O . ARG A 1 112 ? -5.276 -10.137 3.249 1.00 96.56 112 ARG A O 1
ATOM 808 N N . HIS A 1 113 ? -5.164 -8.113 4.231 1.00 97.62 113 HIS A N 1
ATOM 809 C CA . HIS A 1 113 ? -6.543 -8.065 4.730 1.00 97.62 113 HIS A CA 1
ATOM 810 C C . HIS A 1 113 ? -7.535 -7.408 3.748 1.00 97.62 113 HIS A C 1
ATOM 812 O O . HIS A 1 113 ? -8.654 -7.057 4.114 1.00 97.62 113 HIS A O 1
ATOM 818 N N . GLY A 1 114 ? -7.162 -7.284 2.471 1.00 96.50 114 GLY A N 1
ATOM 819 C CA . GLY A 1 114 ? -8.082 -6.927 1.395 1.00 96.50 114 GLY A CA 1
ATOM 820 C C . GLY A 1 114 ? -8.236 -5.431 1.126 1.00 96.50 114 GLY A C 1
ATOM 821 O O . GLY A 1 114 ? -9.129 -5.066 0.356 1.00 96.50 114 GLY A O 1
ATOM 822 N N . ALA A 1 115 ? -7.390 -4.561 1.686 1.00 98.12 115 ALA A N 1
ATOM 823 C CA . ALA A 1 115 ? -7.356 -3.158 1.276 1.00 98.12 115 ALA A CA 1
ATOM 824 C C . ALA A 1 115 ? -7.171 -3.026 -0.250 1.00 98.12 115 ALA A C 1
ATOM 826 O O . ALA A 1 115 ? -6.450 -3.804 -0.875 1.00 98.12 115 ALA A O 1
ATOM 827 N N . SER A 1 116 ? -7.838 -2.044 -0.862 1.00 97.38 116 SER A N 1
ATOM 828 C CA . SER A 1 116 ? -7.726 -1.798 -2.305 1.00 97.38 116 SER A CA 1
ATOM 829 C C . SER A 1 116 ? -6.561 -0.861 -2.611 1.00 97.38 116 SER A C 1
ATOM 831 O O . SER A 1 116 ? -6.565 0.282 -2.156 1.00 97.38 116 SER A O 1
ATOM 833 N N . ALA A 1 117 ? -5.607 -1.318 -3.426 1.00 97.44 117 ALA A N 1
ATOM 834 C CA . ALA A 1 117 ? -4.448 -0.532 -3.853 1.00 97.44 117 ALA A CA 1
ATOM 835 C C . ALA A 1 117 ? -4.763 0.510 -4.948 1.00 97.44 117 ALA A C 1
ATOM 837 O O . ALA A 1 117 ? -3.898 1.306 -5.301 1.00 97.44 117 ALA A O 1
ATOM 838 N N . SER A 1 118 ? -5.984 0.513 -5.497 1.00 96.06 118 SER A N 1
ATOM 839 C CA . SER A 1 118 ? -6.365 1.329 -6.661 1.00 96.06 118 SER A CA 1
ATOM 840 C C . SER A 1 118 ? -7.461 2.361 -6.386 1.00 96.06 118 SER A C 1
ATOM 842 O O . SER A 1 118 ? -7.850 3.094 -7.293 1.00 96.06 118 SER A O 1
ATOM 844 N N . VAL A 1 119 ? -7.991 2.430 -5.160 1.00 96.06 119 VAL A N 1
ATOM 845 C CA . VAL A 1 119 ? -9.110 3.332 -4.850 1.00 96.06 119 VAL A CA 1
ATOM 846 C C . VAL A 1 119 ? -8.614 4.768 -4.641 1.00 96.06 119 VAL A C 1
ATOM 848 O O . VAL A 1 119 ? -7.731 4.962 -3.815 1.00 96.06 119 VAL A O 1
ATOM 851 N N . PRO A 1 120 ? -9.171 5.782 -5.329 1.00 96.81 120 PRO A N 1
ATOM 852 C CA . PRO A 1 120 ? -8.799 7.170 -5.083 1.00 96.81 120 PRO A CA 1
ATOM 853 C C . PRO A 1 120 ? -9.516 7.737 -3.849 1.00 96.81 120 PRO A C 1
ATOM 855 O O . PRO A 1 120 ? -10.722 7.512 -3.655 1.00 96.81 120 PRO A O 1
ATOM 858 N N . ASN A 1 121 ? -8.797 8.531 -3.054 1.00 96.88 121 ASN A N 1
ATOM 859 C CA . ASN A 1 121 ? -9.357 9.349 -1.977 1.00 96.88 121 ASN A CA 1
ATOM 860 C C . ASN A 1 121 ? -10.186 10.535 -2.526 1.00 96.88 121 ASN A C 1
ATOM 862 O O . ASN A 1 121 ? -10.488 10.627 -3.717 1.00 96.88 121 ASN A O 1
ATOM 866 N N . GLY A 1 122 ? -10.604 11.455 -1.653 1.00 96.94 122 GLY A N 1
ATOM 867 C CA . GLY A 1 122 ? -11.404 12.630 -2.019 1.00 96.94 122 GLY A CA 1
ATOM 868 C C . GLY A 1 122 ? -10.665 13.670 -2.868 1.00 96.94 122 GLY A C 1
ATOM 869 O O . GLY A 1 122 ? -11.324 14.483 -3.504 1.00 96.94 122 GLY A O 1
ATOM 870 N N . ALA A 1 123 ? -9.331 13.633 -2.907 1.00 95.56 123 ALA A N 1
ATOM 871 C CA . ALA A 1 123 ? -8.502 14.491 -3.756 1.00 95.56 123 ALA A CA 1
ATOM 872 C C . ALA A 1 123 ? -8.137 13.832 -5.102 1.00 95.56 123 ALA A C 1
ATOM 874 O O . ALA A 1 123 ? -7.438 14.436 -5.908 1.00 95.56 123 ALA A O 1
ATOM 875 N N . GLY A 1 124 ? -8.586 12.596 -5.349 1.00 95.75 124 GLY A N 1
ATOM 876 C CA . GLY A 1 124 ? -8.232 11.838 -6.552 1.00 95.75 124 GLY A CA 1
ATOM 877 C C . GLY A 1 124 ? -6.879 11.122 -6.478 1.00 95.75 124 GLY A C 1
ATOM 878 O O . GLY A 1 124 ? -6.468 10.529 -7.473 1.00 95.75 124 GLY A O 1
ATOM 879 N N . HIS A 1 125 ? -6.200 11.141 -5.327 1.00 95.44 125 HIS A N 1
ATOM 880 C CA . HIS A 1 125 ? -4.943 10.422 -5.113 1.00 95.44 125 HIS A CA 1
ATOM 881 C C . HIS A 1 125 ? -5.216 8.968 -4.736 1.00 95.44 125 HIS A C 1
ATOM 883 O O . HIS A 1 125 ? -6.064 8.692 -3.888 1.00 95.44 125 HIS A O 1
ATOM 889 N N . THR A 1 126 ? -4.487 8.050 -5.360 1.00 97.12 126 THR A N 1
ATOM 890 C CA . THR A 1 126 ? -4.422 6.633 -4.987 1.00 97.12 126 THR A CA 1
ATOM 891 C C . THR A 1 126 ? -3.442 6.420 -3.823 1.00 97.12 126 THR A C 1
ATOM 893 O O . THR A 1 126 ? -2.634 7.305 -3.525 1.00 97.12 126 THR A O 1
ATOM 896 N N . PRO A 1 127 ? -3.419 5.232 -3.190 1.00 97.38 127 PRO A N 1
ATOM 897 C CA . PRO A 1 127 ? -2.387 4.906 -2.209 1.00 97.38 127 PRO A CA 1
ATOM 898 C C . PRO A 1 127 ? -0.958 5.026 -2.760 1.00 97.38 127 PRO A C 1
ATOM 900 O O . PRO A 1 127 ? -0.065 5.462 -2.040 1.00 97.38 127 PRO A O 1
ATOM 903 N N . MET A 1 128 ? -0.749 4.703 -4.043 1.00 97.06 128 MET A N 1
ATOM 904 C CA . MET A 1 128 ? 0.541 4.887 -4.717 1.00 97.06 128 MET A CA 1
ATOM 905 C C . MET A 1 128 ? 0.927 6.369 -4.810 1.00 97.06 128 MET A C 1
ATOM 907 O O . MET A 1 128 ? 2.069 6.713 -4.522 1.00 97.06 128 MET A O 1
ATOM 911 N N . ASP A 1 129 ? -0.020 7.256 -5.136 1.00 94.94 129 ASP A N 1
ATOM 912 C CA . ASP A 1 129 ? 0.238 8.704 -5.180 1.00 94.94 129 ASP A CA 1
ATOM 913 C C . ASP A 1 129 ? 0.625 9.250 -3.791 1.00 94.94 129 ASP A C 1
ATOM 915 O O . ASP A 1 129 ? 1.549 10.053 -3.679 1.00 94.94 129 ASP A O 1
ATOM 919 N N . CYS A 1 130 ? -0.025 8.773 -2.721 1.00 93.69 130 CYS A N 1
ATOM 920 C CA . CYS A 1 130 ? 0.351 9.121 -1.345 1.00 93.69 130 CYS A CA 1
ATOM 921 C C . CYS A 1 130 ? 1.750 8.605 -0.971 1.00 93.69 130 CYS A C 1
ATOM 923 O O . CYS A 1 130 ? 2.503 9.317 -0.313 1.00 93.69 130 CYS A O 1
ATOM 925 N N . ALA A 1 131 ? 2.111 7.391 -1.401 1.00 93.50 131 ALA A N 1
ATOM 926 C CA . ALA A 1 131 ? 3.436 6.828 -1.153 1.00 93.50 131 ALA A CA 1
ATOM 927 C C . ALA A 1 131 ? 4.546 7.609 -1.877 1.00 93.50 131 ALA A C 1
ATOM 929 O O . ALA A 1 131 ? 5.605 7.835 -1.301 1.00 93.50 131 ALA A O 1
ATOM 930 N N . LEU A 1 132 ? 4.303 8.057 -3.115 1.00 92.31 132 LEU A N 1
ATOM 931 C CA . LEU A 1 132 ? 5.248 8.881 -3.880 1.00 92.31 132 LEU A CA 1
ATOM 932 C C . LEU A 1 132 ? 5.524 10.234 -3.212 1.00 92.31 132 LEU A C 1
ATOM 934 O O . LEU A 1 132 ? 6.661 10.695 -3.231 1.00 92.31 132 LEU A O 1
ATOM 938 N N . GLN A 1 133 ? 4.506 10.856 -2.611 1.00 87.50 133 GLN A N 1
ATOM 939 C CA . GLN A 1 133 ? 4.675 12.103 -1.854 1.00 87.50 133 GLN A CA 1
ATOM 940 C C . GLN A 1 133 ? 5.561 11.880 -0.619 1.00 87.50 133 GLN A C 1
ATOM 942 O O . GLN A 1 133 ? 6.505 12.635 -0.403 1.00 87.50 133 GLN A O 1
ATOM 947 N N . ALA A 1 134 ? 5.352 10.777 0.107 1.00 86.00 134 ALA A N 1
ATOM 948 C CA . ALA A 1 134 ? 6.133 10.431 1.297 1.00 86.00 134 ALA A CA 1
ATOM 949 C C . ALA A 1 134 ? 7.636 10.213 1.022 1.00 86.00 134 ALA A C 1
ATOM 951 O O . ALA A 1 134 ? 8.462 10.432 1.909 1.00 86.00 134 ALA A O 1
ATOM 952 N N . VAL A 1 135 ? 8.013 9.800 -0.198 1.00 83.69 135 VAL A N 1
ATOM 953 C CA . VAL A 1 135 ? 9.429 9.666 -0.603 1.00 83.69 135 VAL A CA 1
ATOM 954 C C . VAL A 1 135 ? 10.171 11.001 -0.510 1.00 83.69 135 VAL A C 1
ATOM 956 O O . VAL A 1 135 ? 11.357 11.020 -0.190 1.00 83.69 135 VAL A O 1
ATOM 959 N N . GLN A 1 136 ? 9.484 12.118 -0.756 1.00 72.06 136 GLN A N 1
ATOM 960 C CA . GLN A 1 136 ? 10.096 13.445 -0.680 1.00 72.06 136 GLN A CA 1
ATOM 961 C C . GLN A 1 136 ? 10.361 13.880 0.764 1.00 72.06 136 GLN A C 1
ATOM 963 O O . GLN A 1 136 ? 11.329 14.593 1.021 1.00 72.06 136 GLN A O 1
ATOM 968 N N . ASP A 1 137 ? 9.515 13.431 1.691 1.00 72.88 137 ASP A N 1
ATOM 969 C CA . ASP A 1 137 ? 9.494 13.905 3.075 1.00 72.88 137 ASP A CA 1
ATOM 970 C C . ASP A 1 137 ? 10.360 13.047 4.016 1.00 72.88 137 ASP A C 1
ATOM 972 O O . ASP A 1 137 ? 10.783 13.515 5.074 1.00 72.88 137 ASP A O 1
ATOM 976 N N . ALA A 1 138 ? 10.654 11.795 3.644 1.00 66.00 138 ALA A N 1
ATOM 977 C CA . ALA A 1 138 ? 11.414 10.857 4.467 1.00 66.00 138 ALA A CA 1
ATOM 978 C C . ALA A 1 138 ? 12.508 10.138 3.650 1.00 66.00 138 ALA A C 1
ATOM 980 O O . ALA A 1 138 ? 12.201 9.201 2.915 1.00 66.00 138 ALA A O 1
ATOM 981 N N . PRO A 1 139 ? 13.797 10.492 3.809 1.00 60.78 139 PRO A N 1
ATOM 982 C CA . PRO A 1 139 ? 14.873 9.914 2.997 1.00 60.78 139 PRO A CA 1
ATOM 983 C C . PRO A 1 139 ? 15.329 8.503 3.425 1.00 60.78 139 PRO A C 1
ATOM 985 O O . PRO A 1 139 ? 16.041 7.848 2.674 1.00 60.78 139 PRO A O 1
ATOM 988 N N . ASN A 1 140 ? 14.927 8.009 4.606 1.00 65.44 140 ASN A N 1
ATOM 989 C CA . ASN A 1 140 ? 15.553 6.837 5.249 1.00 65.44 140 ASN A CA 1
ATOM 990 C C . ASN A 1 140 ? 14.650 5.590 5.352 1.00 65.44 140 ASN A C 1
ATOM 992 O O . ASN A 1 140 ? 14.726 4.848 6.333 1.00 65.44 140 ASN A O 1
ATOM 996 N N . TRP A 1 141 ? 13.773 5.353 4.379 1.00 78.31 141 TRP A N 1
ATOM 997 C CA . TRP A 1 141 ? 12.991 4.111 4.293 1.00 78.31 141 TRP A CA 1
ATOM 998 C C . TRP A 1 141 ? 13.181 3.447 2.924 1.00 78.31 141 TRP A C 1
ATOM 1000 O O . TRP A 1 141 ? 13.811 4.031 2.051 1.00 78.31 141 TRP A O 1
ATOM 1010 N N . GLU A 1 142 ? 12.698 2.212 2.757 1.00 84.69 142 GLU A N 1
ATOM 1011 C CA . GLU A 1 142 ? 12.841 1.408 1.528 1.00 84.69 142 GLU A CA 1
ATOM 1012 C C . GLU A 1 142 ? 11.561 1.499 0.661 1.00 84.69 142 GLU A C 1
ATOM 1014 O O . GLU A 1 142 ? 10.686 0.622 0.750 1.00 84.69 142 GLU A O 1
ATOM 1019 N N . PRO A 1 143 ? 11.381 2.558 -0.159 1.00 91.44 143 PRO A N 1
ATOM 1020 C CA . PRO A 1 143 ? 10.166 2.761 -0.947 1.00 91.44 143 PRO A CA 1
ATOM 1021 C C . PRO A 1 143 ? 9.908 1.666 -1.977 1.00 91.44 143 PRO A C 1
ATOM 1023 O O . PRO A 1 143 ? 8.749 1.388 -2.295 1.00 91.44 143 PRO A O 1
ATOM 1026 N N . GLU A 1 144 ? 10.951 0.987 -2.460 1.00 93.50 144 GLU A N 1
ATOM 1027 C CA . GLU A 1 144 ? 10.809 -0.100 -3.426 1.00 93.50 144 GLU A CA 1
ATOM 1028 C C . GLU A 1 144 ? 9.938 -1.244 -2.896 1.00 93.50 144 GLU A C 1
ATOM 1030 O O . GLU A 1 144 ? 9.168 -1.831 -3.657 1.00 93.50 144 GLU A O 1
ATOM 1035 N N . VAL A 1 145 ? 9.999 -1.524 -1.588 1.00 92.25 145 VAL A N 1
ATOM 1036 C CA . VAL A 1 145 ? 9.224 -2.600 -0.959 1.00 92.25 145 VAL A CA 1
ATOM 1037 C C . VAL A 1 145 ? 7.741 -2.240 -0.955 1.00 92.25 145 VAL A C 1
ATOM 1039 O O . VAL A 1 145 ? 6.896 -3.075 -1.288 1.00 92.25 145 VAL A O 1
ATOM 1042 N N . LEU A 1 146 ? 7.413 -0.984 -0.633 1.00 94.06 146 LEU A N 1
ATOM 1043 C CA . LEU A 1 146 ? 6.033 -0.504 -0.651 1.00 94.06 146 LEU A CA 1
ATOM 1044 C C . LEU A 1 146 ? 5.474 -0.440 -2.076 1.00 94.06 146 LEU A C 1
ATOM 1046 O O . LEU A 1 146 ? 4.354 -0.895 -2.309 1.00 94.06 146 LEU A O 1
ATOM 1050 N N . PHE A 1 147 ? 6.238 0.081 -3.038 1.00 96.81 147 PHE A N 1
ATOM 1051 C CA . PHE A 1 147 ? 5.791 0.153 -4.431 1.00 96.81 147 PHE A CA 1
ATOM 1052 C C . PHE A 1 147 ? 5.576 -1.234 -5.029 1.00 96.81 147 PHE A C 1
ATOM 1054 O O . PHE A 1 147 ? 4.539 -1.469 -5.653 1.00 96.81 147 PHE A O 1
ATOM 1061 N N . ALA A 1 148 ? 6.496 -2.173 -4.782 1.00 96.50 148 ALA A N 1
ATOM 1062 C CA . ALA A 1 148 ? 6.347 -3.553 -5.227 1.00 96.50 148 ALA A CA 1
ATOM 1063 C C . ALA A 1 148 ? 5.092 -4.184 -4.615 1.00 96.50 148 ALA A C 1
ATOM 1065 O O . ALA A 1 148 ? 4.297 -4.779 -5.343 1.00 96.50 148 ALA A O 1
ATOM 1066 N N . ALA A 1 149 ? 4.849 -3.981 -3.314 1.00 96.44 149 ALA A N 1
ATOM 1067 C CA . ALA A 1 149 ? 3.636 -4.459 -2.660 1.00 96.44 149 ALA A CA 1
ATOM 1068 C C . ALA A 1 149 ? 2.368 -3.860 -3.292 1.00 96.44 149 ALA A C 1
ATOM 1070 O O . ALA A 1 149 ? 1.465 -4.601 -3.665 1.00 96.44 149 ALA A O 1
ATOM 1071 N N . LEU A 1 150 ? 2.291 -2.543 -3.486 1.00 98.06 150 LEU A N 1
ATOM 1072 C CA . LEU A 1 150 ? 1.121 -1.915 -4.111 1.00 98.06 150 LEU A CA 1
ATOM 1073 C C . LEU A 1 150 ? 0.860 -2.468 -5.521 1.00 98.06 150 LEU A C 1
ATOM 1075 O O . LEU A 1 150 ? -0.274 -2.836 -5.838 1.00 98.06 150 LEU A O 1
ATOM 1079 N N . LEU A 1 151 ? 1.903 -2.597 -6.346 1.00 97.75 151 LEU A N 1
ATOM 1080 C CA . LEU A 1 151 ? 1.801 -3.160 -7.695 1.00 97.75 151 LEU A CA 1
ATOM 1081 C C . LEU A 1 151 ? 1.403 -4.645 -7.666 1.00 97.75 151 LEU A C 1
ATOM 1083 O O . LEU A 1 151 ? 0.603 -5.082 -8.492 1.00 97.75 151 LEU A O 1
ATOM 1087 N N . ASP A 1 152 ? 1.937 -5.434 -6.731 1.00 96.88 152 ASP A N 1
ATOM 1088 C CA . ASP A 1 152 ? 1.608 -6.857 -6.536 1.00 96.88 152 ASP A CA 1
ATOM 1089 C C . ASP A 1 152 ? 0.153 -7.090 -6.106 1.00 96.88 152 ASP A C 1
ATOM 1091 O O . ASP A 1 152 ? -0.385 -8.188 -6.285 1.00 96.88 152 ASP A O 1
ATOM 1095 N N . TYR A 1 153 ? -0.478 -6.059 -5.548 1.00 97.50 153 TYR A N 1
ATOM 1096 C CA . TYR A 1 153 ? -1.892 -6.028 -5.192 1.00 97.50 153 TYR A CA 1
ATOM 1097 C C . TYR A 1 153 ? -2.728 -5.183 -6.170 1.00 97.50 153 TYR A C 1
ATOM 1099 O O . TYR A 1 153 ? -3.872 -4.829 -5.877 1.00 97.50 153 TYR A O 1
ATOM 1107 N N . GLY A 1 154 ? -2.216 -4.955 -7.384 1.00 95.75 154 GLY A N 1
ATOM 1108 C CA . GLY A 1 154 ? -2.995 -4.446 -8.511 1.00 95.75 154 GLY A CA 1
ATOM 1109 C C . GLY A 1 154 ? -3.113 -2.925 -8.586 1.00 95.75 154 GLY A C 1
ATOM 1110 O O . GLY A 1 154 ? -4.004 -2.430 -9.283 1.00 95.75 154 GLY A O 1
ATOM 1111 N N . ALA A 1 155 ? -2.242 -2.176 -7.900 1.00 97.25 155 ALA A N 1
ATOM 1112 C CA . ALA A 1 155 ? -2.056 -0.763 -8.215 1.00 97.25 155 ALA A CA 1
ATOM 1113 C C . ALA A 1 155 ? -1.636 -0.611 -9.683 1.00 97.25 155 ALA A C 1
ATOM 1115 O O . ALA A 1 155 ? -0.892 -1.431 -10.225 1.00 97.25 155 ALA A O 1
ATOM 1116 N N . GLN A 1 156 ? -2.132 0.440 -10.329 1.00 94.00 156 GLN A N 1
ATOM 1117 C CA . GLN A 1 156 ? -1.722 0.767 -11.688 1.00 94.00 156 GLN A CA 1
ATOM 1118 C C . GLN A 1 156 ? -0.317 1.388 -11.682 1.00 94.00 156 GLN A C 1
ATOM 1120 O O . GLN A 1 156 ? 0.078 1.972 -10.666 1.00 94.00 156 GLN A O 1
ATOM 1125 N N . PRO A 1 157 ? 0.432 1.292 -12.796 1.00 92.50 157 PRO A N 1
ATOM 1126 C CA . PRO A 1 157 ? 1.662 2.053 -12.967 1.00 92.50 157 PRO A CA 1
ATOM 1127 C C . PRO A 1 157 ? 1.408 3.541 -12.717 1.00 92.50 157 PRO A C 1
ATOM 1129 O O . PRO A 1 157 ? 0.349 4.071 -13.063 1.00 92.50 157 PRO A O 1
ATOM 1132 N N . VAL A 1 158 ? 2.385 4.214 -12.114 1.00 93.25 158 VAL A N 1
ATOM 1133 C 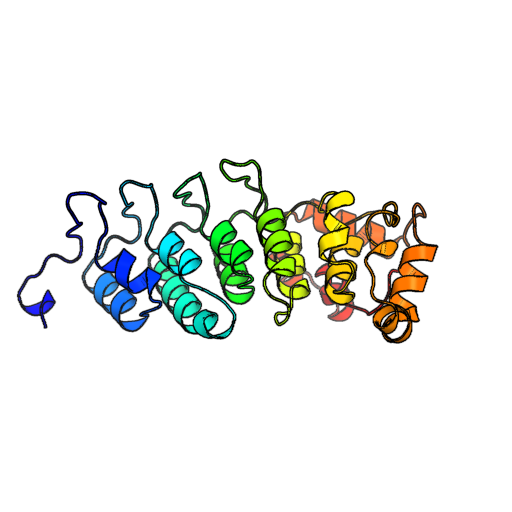CA . VAL A 1 158 ? 2.300 5.655 -11.852 1.00 93.25 158 VAL A CA 1
ATOM 1134 C C . VAL A 1 158 ? 2.242 6.439 -13.165 1.00 93.25 158 VAL A C 1
ATOM 1136 O O . VAL A 1 158 ? 2.516 5.912 -14.245 1.00 93.25 158 VAL A O 1
ATOM 1139 N N . ARG A 1 159 ? 1.889 7.722 -13.116 1.00 91.62 159 ARG A N 1
ATOM 1140 C CA . ARG A 1 159 ? 2.050 8.565 -14.309 1.00 91.62 159 ARG A CA 1
ATOM 1141 C C . ARG A 1 159 ? 3.541 8.861 -14.526 1.00 91.62 159 ARG A C 1
ATOM 1143 O O . ARG A 1 159 ? 4.241 9.054 -13.529 1.00 91.62 159 ARG A O 1
ATOM 1150 N N . PRO A 1 160 ? 4.045 8.922 -15.773 1.00 92.00 160 PRO A N 1
ATOM 1151 C CA . PRO A 1 160 ? 5.462 9.186 -16.034 1.00 92.00 160 PRO A CA 1
ATOM 1152 C C . PRO A 1 160 ? 6.003 10.468 -15.383 1.00 92.00 160 PRO A C 1
ATOM 1154 O O . PRO A 1 160 ? 7.170 10.510 -14.994 1.00 92.00 160 PRO A O 1
ATOM 1157 N N . GLU A 1 161 ? 5.170 11.499 -15.195 1.00 90.31 161 GLU A N 1
ATOM 1158 C CA . GLU A 1 161 ? 5.598 12.744 -14.537 1.00 90.31 161 GLU A CA 1
ATOM 1159 C C . GLU A 1 161 ? 5.914 12.549 -13.048 1.00 90.31 161 GLU A C 1
ATOM 1161 O O . GLU A 1 161 ? 6.696 13.308 -12.476 1.00 90.31 161 GLU A O 1
ATOM 1166 N N . MET A 1 162 ? 5.341 11.517 -12.421 1.00 90.81 162 MET A N 1
ATOM 1167 C CA . MET A 1 162 ? 5.549 11.209 -11.006 1.00 90.81 162 MET A CA 1
ATOM 1168 C C . MET A 1 162 ? 6.858 10.453 -10.748 1.00 90.81 162 MET A C 1
ATOM 1170 O O . MET A 1 162 ? 7.319 10.416 -9.610 1.00 90.81 162 MET A O 1
ATOM 1174 N N . LEU A 1 163 ? 7.498 9.888 -11.781 1.00 92.19 163 LEU A N 1
ATOM 1175 C CA . LEU A 1 163 ? 8.760 9.146 -11.637 1.00 92.19 163 LEU A CA 1
ATOM 1176 C C . LEU A 1 163 ? 9.898 10.018 -11.083 1.00 92.19 163 LEU A C 1
ATOM 1178 O O . LEU A 1 163 ? 10.786 9.508 -10.403 1.00 92.19 163 LEU A O 1
ATOM 1182 N N . ARG A 1 164 ? 9.830 11.341 -11.288 1.00 91.50 164 ARG A N 1
ATOM 1183 C CA . ARG A 1 164 ? 10.791 12.319 -10.752 1.00 91.50 164 ARG A CA 1
ATOM 1184 C C . ARG A 1 164 ? 10.925 12.284 -9.233 1.00 91.50 164 ARG A C 1
ATOM 1186 O O . ARG A 1 164 ? 11.995 12.566 -8.710 1.00 91.50 164 ARG A O 1
ATOM 1193 N N . HIS A 1 165 ? 9.861 11.897 -8.526 1.00 89.44 165 HIS A N 1
ATOM 1194 C CA . HIS A 1 165 ? 9.874 11.778 -7.067 1.00 89.44 165 HIS A CA 1
ATOM 1195 C C . HIS A 1 165 ? 10.772 10.630 -6.588 1.00 89.44 165 HIS A C 1
ATOM 1197 O O . HIS A 1 165 ? 11.208 10.630 -5.442 1.00 89.44 165 HIS A O 1
ATOM 1203 N N . CYS A 1 166 ? 11.091 9.683 -7.473 1.00 91.31 166 CYS A N 1
ATOM 1204 C CA . CYS A 1 166 ? 11.942 8.533 -7.191 1.00 91.31 166 CYS A CA 1
ATOM 1205 C C . CYS A 1 166 ? 13.287 8.589 -7.925 1.00 91.31 166 CYS A C 1
ATOM 1207 O O . CYS A 1 166 ? 14.007 7.595 -7.915 1.00 91.31 166 CYS A O 1
ATOM 1209 N N . ALA A 1 167 ? 13.642 9.725 -8.541 1.00 89.81 167 ALA A N 1
ATOM 1210 C CA . ALA A 1 167 ? 14.876 9.869 -9.319 1.00 89.81 167 ALA A CA 1
ATOM 1211 C C . ALA A 1 167 ? 16.127 9.484 -8.512 1.00 89.81 167 ALA A C 1
ATOM 1213 O O . ALA A 1 167 ? 17.013 8.814 -9.025 1.00 89.81 167 ALA A O 1
ATOM 1214 N N . ASN A 1 168 ? 16.149 9.825 -7.220 1.00 90.56 168 ASN A N 1
ATOM 1215 C CA . ASN A 1 168 ? 17.266 9.536 -6.317 1.00 90.56 168 ASN A CA 1
ATOM 1216 C C . ASN A 1 168 ? 17.115 8.222 -5.534 1.00 90.56 168 ASN A C 1
ATOM 1218 O O . ASN A 1 168 ? 17.854 7.975 -4.587 1.00 90.56 168 ASN A O 1
ATOM 1222 N N . PHE A 1 169 ? 16.175 7.363 -5.939 1.00 92.38 169 PHE A N 1
ATOM 1223 C CA . PHE A 1 169 ? 15.941 6.046 -5.347 1.00 92.38 169 PHE A CA 1
ATOM 1224 C C . PHE A 1 169 ? 15.976 4.975 -6.451 1.00 92.38 169 PHE A C 1
ATOM 1226 O O . PHE A 1 169 ? 14.919 4.478 -6.850 1.00 92.38 169 PHE A O 1
ATOM 1233 N N . PRO A 1 170 ? 17.169 4.585 -6.950 1.00 94.00 170 PRO A N 1
ATOM 1234 C CA . PRO A 1 170 ? 17.323 3.705 -8.115 1.00 94.00 170 PRO A CA 1
ATOM 1235 C C . PRO A 1 170 ? 16.510 2.412 -8.014 1.00 94.00 170 PRO A C 1
ATOM 1237 O O . PRO A 1 170 ? 15.839 2.008 -8.957 1.00 94.00 170 PRO A O 1
ATOM 1240 N N . ARG A 1 171 ? 16.503 1.792 -6.829 1.00 95.06 171 ARG A N 1
ATOM 1241 C CA . ARG A 1 171 ? 15.770 0.548 -6.552 1.00 95.06 171 ARG A CA 1
ATOM 1242 C C . ARG A 1 171 ? 14.255 0.732 -6.663 1.00 95.06 171 ARG A C 1
ATOM 1244 O O . A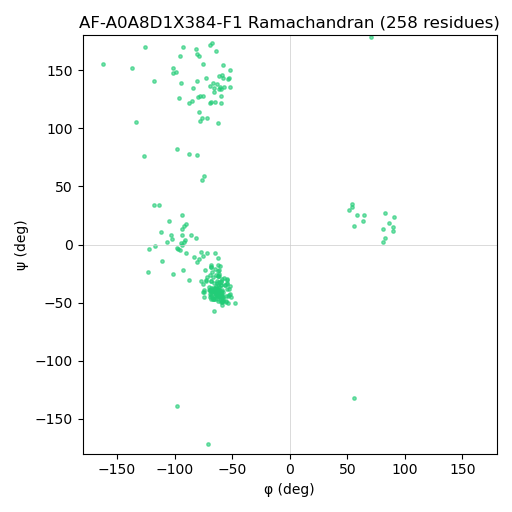RG A 1 171 ? 13.561 -0.126 -7.200 1.00 95.06 171 ARG A O 1
ATOM 1251 N N . ALA A 1 172 ? 13.740 1.861 -6.186 1.00 94.94 172 ALA A N 1
ATOM 1252 C CA . ALA A 1 172 ? 12.320 2.182 -6.259 1.00 94.94 172 ALA A CA 1
ATOM 1253 C C . ALA A 1 172 ? 11.912 2.584 -7.676 1.00 94.94 172 ALA A C 1
ATOM 1255 O O . ALA A 1 172 ? 10.884 2.124 -8.175 1.00 94.94 172 ALA A O 1
ATOM 1256 N N . LEU A 1 173 ? 12.755 3.367 -8.353 1.00 95.19 173 LEU A N 1
ATOM 1257 C CA . LEU A 1 173 ? 12.579 3.699 -9.759 1.00 95.19 173 LEU A CA 1
ATOM 1258 C C . LEU A 1 173 ? 12.579 2.433 -10.626 1.00 95.19 173 LEU A C 1
ATOM 1260 O O . LEU A 1 173 ? 11.726 2.304 -11.497 1.00 95.19 173 LEU A O 1
ATOM 1264 N N . GLU A 1 174 ? 13.449 1.458 -10.347 1.00 96.81 174 GLU A N 1
ATOM 1265 C CA . GLU A 1 174 ? 13.464 0.165 -11.038 1.00 96.81 174 GLU A CA 1
ATOM 1266 C C . GLU A 1 174 ? 12.122 -0.568 -10.923 1.00 96.81 174 GLU A C 1
ATOM 1268 O O . GLU A 1 174 ? 11.571 -1.011 -11.935 1.00 96.81 174 GLU A O 1
ATOM 1273 N N . VAL A 1 175 ? 11.568 -0.667 -9.710 1.00 97.31 175 VAL A N 1
ATOM 1274 C CA . VAL A 1 175 ? 10.256 -1.291 -9.470 1.00 97.31 175 VAL A CA 1
ATOM 1275 C C . VAL A 1 175 ? 9.161 -0.596 -10.281 1.00 97.31 175 VAL A C 1
ATOM 1277 O O . VAL A 1 175 ? 8.361 -1.272 -10.933 1.00 97.31 175 VAL A O 1
ATOM 1280 N N . LEU A 1 176 ? 9.145 0.741 -10.286 1.00 96.56 176 LEU A N 1
ATOM 1281 C CA . LEU A 1 176 ? 8.160 1.525 -11.032 1.00 96.56 176 LEU A CA 1
ATOM 1282 C C . LEU A 1 176 ? 8.326 1.356 -12.549 1.00 96.56 176 LEU A C 1
ATOM 1284 O O . LEU A 1 176 ? 7.348 1.081 -13.241 1.00 96.56 176 LEU A O 1
ATOM 1288 N N . LEU A 1 177 ? 9.552 1.443 -13.074 1.00 96.25 177 LEU A N 1
ATOM 1289 C CA . LEU A 1 177 ? 9.848 1.249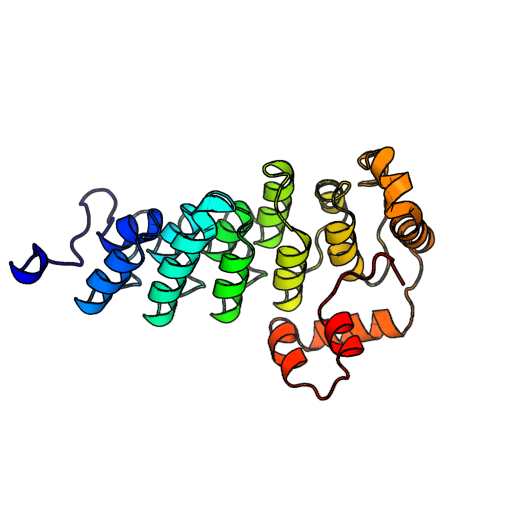 -14.499 1.00 96.25 177 LEU A CA 1
ATOM 1290 C C . LEU A 1 177 ? 9.514 -0.169 -14.974 1.00 96.25 177 LEU A C 1
ATOM 1292 O O . LEU A 1 177 ? 9.108 -0.374 -16.121 1.00 96.25 177 LEU A O 1
ATOM 1296 N N . ASN A 1 178 ? 9.636 -1.158 -14.091 1.00 96.38 178 ASN A N 1
ATOM 1297 C CA . ASN A 1 178 ? 9.258 -2.538 -14.369 1.00 96.38 178 ASN A CA 1
ATOM 1298 C C . ASN A 1 178 ? 7.739 -2.768 -14.439 1.00 96.38 178 ASN A C 1
ATOM 1300 O O . ASN A 1 178 ? 7.319 -3.847 -14.864 1.00 96.38 178 ASN A O 1
ATOM 1304 N N . ALA A 1 179 ? 6.919 -1.771 -14.096 1.00 95.38 179 ALA A N 1
ATOM 1305 C CA . ALA A 1 179 ? 5.473 -1.806 -14.293 1.00 95.38 179 ALA A CA 1
ATOM 1306 C C . ALA A 1 179 ? 5.040 -1.407 -15.721 1.00 95.38 179 ALA A C 1
ATOM 1308 O O . ALA A 1 179 ? 3.880 -1.614 -16.077 1.00 95.38 179 ALA A O 1
ATOM 1309 N N . TYR A 1 180 ? 5.947 -0.871 -16.549 1.00 94.62 180 TYR A N 1
ATOM 1310 C CA . TYR A 1 180 ? 5.634 -0.424 -17.910 1.00 94.62 180 TYR A CA 1
ATOM 1311 C C . TYR A 1 180 ? 6.080 -1.425 -18.987 1.00 94.62 180 TYR A C 1
ATOM 1313 O O . TYR A 1 180 ? 7.120 -2.075 -18.839 1.00 94.62 180 TYR A O 1
ATOM 1321 N N . PRO A 1 181 ? 5.348 -1.529 -20.114 1.00 92.94 181 PRO A N 1
ATOM 1322 C CA . PRO A 1 181 ? 5.748 -2.350 -21.262 1.00 92.94 181 PRO A CA 1
ATOM 1323 C C . PRO A 1 181 ? 6.968 -1.805 -22.014 1.00 92.94 181 PRO A C 1
ATOM 1325 O O . PRO A 1 181 ? 7.704 -2.584 -22.615 1.00 92.94 181 PRO A O 1
ATOM 1328 N N . CYS A 1 182 ? 7.198 -0.495 -21.954 1.00 92.06 182 CYS A N 1
ATOM 1329 C CA . CYS A 1 182 ? 8.386 0.204 -22.434 1.00 92.06 182 CYS A CA 1
ATOM 1330 C C . CYS A 1 182 ? 8.792 1.249 -21.389 1.00 92.06 182 CYS A C 1
ATOM 1332 O O . CYS A 1 182 ? 7.940 1.724 -20.637 1.00 92.06 182 CYS A O 1
ATOM 1334 N N . VAL A 1 183 ? 10.078 1.596 -21.306 1.00 93.62 183 VAL A N 1
ATOM 1335 C CA . VAL A 1 183 ? 10.496 2.687 -20.413 1.00 93.62 183 VAL A CA 1
ATOM 1336 C C . VAL A 1 183 ? 9.927 3.994 -20.992 1.00 93.62 183 VAL A C 1
ATOM 1338 O O . VAL A 1 183 ? 10.186 4.271 -22.168 1.00 93.62 183 VAL A O 1
ATOM 1341 N N . PRO A 1 184 ? 9.118 4.763 -20.232 1.00 93.31 184 PRO A N 1
ATOM 1342 C CA . PRO A 1 184 ? 8.565 6.032 -20.706 1.00 93.31 184 PRO A CA 1
ATOM 1343 C C . PRO A 1 184 ? 9.674 7.079 -20.886 1.00 93.31 184 PRO A C 1
ATOM 1345 O O . PRO A 1 184 ? 10.819 6.833 -20.502 1.00 93.31 184 PRO A O 1
ATOM 1348 N N . SER A 1 185 ? 9.344 8.254 -21.442 1.00 91.19 185 SER A N 1
ATOM 1349 C CA . SER A 1 185 ? 10.328 9.342 -21.532 1.00 91.19 185 SER A CA 1
ATOM 1350 C C . SER A 1 185 ? 10.959 9.613 -20.165 1.00 91.19 185 SER A C 1
ATOM 1352 O O . SER A 1 185 ? 10.276 9.648 -19.137 1.00 91.19 185 SER A O 1
ATOM 1354 N N . CYS A 1 186 ? 12.277 9.769 -20.173 1.00 88.81 186 CYS A N 1
ATOM 1355 C CA . CYS A 1 186 ? 13.093 9.934 -18.985 1.00 88.81 186 CYS A CA 1
ATOM 1356 C C . CYS A 1 186 ? 13.373 11.402 -18.639 1.00 88.81 186 CYS A C 1
ATOM 1358 O O . CYS A 1 186 ? 13.923 11.671 -17.572 1.00 88.81 186 CYS A O 1
ATOM 1360 N N . ASP A 1 187 ? 12.936 12.346 -19.482 1.00 85.81 187 ASP A N 1
ATOM 1361 C CA . ASP A 1 187 ? 13.155 13.791 -19.305 1.00 85.81 187 ASP A CA 1
ATOM 1362 C C . ASP A 1 187 ? 12.664 14.295 -17.939 1.00 85.81 187 ASP A C 1
ATOM 1364 O O . ASP A 1 187 ? 13.222 15.223 -17.366 1.00 85.81 187 ASP A O 1
ATOM 1368 N N . THR A 1 188 ? 11.631 13.657 -17.378 1.00 84.31 188 THR A N 1
ATOM 1369 C CA . THR A 1 188 ? 11.029 14.070 -16.106 1.00 84.31 188 THR A CA 1
ATOM 1370 C C . THR A 1 188 ? 11.9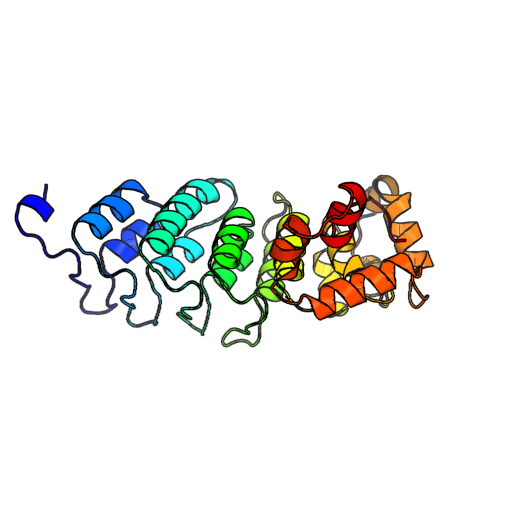06 13.779 -14.893 1.00 84.31 188 THR A C 1
ATOM 1372 O O . THR A 1 188 ? 11.774 14.476 -13.889 1.00 84.31 188 THR A O 1
ATOM 1375 N N . TRP A 1 189 ? 12.764 12.756 -14.949 1.00 89.81 189 TRP A N 1
ATOM 1376 C CA . TRP A 1 189 ? 13.520 12.282 -13.787 1.00 89.81 189 TRP A CA 1
ATOM 1377 C C . TRP A 1 189 ? 15.035 12.286 -13.980 1.00 89.81 189 TRP A C 1
ATOM 1379 O O . TRP A 1 189 ? 15.732 12.387 -12.979 1.00 89.81 189 TRP A O 1
ATOM 1389 N N . VAL A 1 190 ? 15.557 12.240 -15.212 1.00 91.81 190 VAL A N 1
ATOM 1390 C CA . VAL A 1 190 ? 17.010 12.224 -15.493 1.00 91.81 190 VAL A CA 1
ATOM 1391 C C . VAL A 1 190 ? 17.718 13.448 -14.923 1.00 91.81 190 VAL A C 1
ATOM 1393 O O . VAL A 1 190 ? 18.757 13.304 -14.285 1.00 91.81 190 VAL A O 1
ATOM 1396 N N . GLU A 1 191 ? 17.132 14.635 -15.087 1.00 88.44 191 GLU A N 1
ATOM 1397 C CA . GLU A 1 191 ? 17.697 15.886 -14.563 1.00 88.44 191 GLU A CA 1
ATOM 1398 C C . GLU A 1 191 ? 17.660 15.966 -13.029 1.00 88.44 191 GLU A C 1
ATOM 1400 O O . GLU A 1 191 ? 18.398 16.743 -12.428 1.00 88.44 191 GLU A O 1
ATOM 1405 N N . ALA A 1 192 ? 16.810 15.162 -12.384 1.00 89.75 192 ALA A N 1
ATOM 1406 C CA . ALA A 1 192 ? 16.660 15.130 -10.933 1.00 89.75 192 ALA A CA 1
ATOM 1407 C C . ALA A 1 192 ? 17.599 14.121 -10.242 1.00 89.75 192 ALA A C 1
ATOM 1409 O O . ALA A 1 192 ? 17.637 14.094 -9.008 1.00 89.75 192 ALA A O 1
ATOM 1410 N N . VAL A 1 193 ? 18.328 13.296 -11.009 1.00 91.81 193 VAL A N 1
ATOM 1411 C CA . VAL A 1 193 ? 19.272 12.300 -10.481 1.00 91.81 193 VAL A CA 1
ATOM 1412 C C . VAL A 1 193 ? 20.575 12.974 -10.048 1.00 91.81 193 VAL A C 1
ATOM 1414 O O . VAL A 1 193 ? 21.221 13.668 -10.834 1.00 91.81 193 VAL A O 1
ATOM 1417 N N . LEU A 1 194 ? 20.999 12.716 -8.812 1.00 90.94 194 LEU A N 1
ATOM 1418 C CA . LEU A 1 194 ? 22.276 13.191 -8.277 1.00 90.94 194 LEU A CA 1
ATOM 1419 C C . LEU A 1 194 ? 23.483 12.602 -9.046 1.00 90.94 194 LEU A C 1
ATOM 1421 O O . LEU A 1 194 ? 23.489 11.400 -9.333 1.00 90.94 194 LEU A O 1
ATOM 1425 N N . PRO A 1 195 ? 24.531 13.395 -9.353 1.00 92.25 195 PRO A N 1
ATOM 1426 C CA . PRO A 1 195 ? 25.716 12.927 -10.083 1.00 92.25 195 PRO A CA 1
ATOM 1427 C C . PRO A 1 195 ? 26.411 11.710 -9.460 1.00 92.25 195 PRO A C 1
ATOM 1429 O O . PRO A 1 195 ? 26.939 10.861 -10.176 1.00 92.25 195 PRO A O 1
ATOM 1432 N N . GLU A 1 196 ? 26.396 11.600 -8.134 1.00 93.75 196 GLU A N 1
ATOM 1433 C CA . GLU A 1 196 ? 27.019 10.496 -7.401 1.00 93.75 196 GLU A CA 1
ATOM 1434 C C . GLU A 1 196 ? 26.283 9.174 -7.665 1.00 93.75 196 GLU A C 1
ATOM 1436 O O . GLU A 1 196 ? 26.911 8.138 -7.886 1.00 93.75 196 GLU A O 1
ATOM 1441 N N . LEU A 1 197 ? 24.947 9.222 -7.739 1.00 92.56 197 LEU A N 1
ATOM 1442 C CA . LEU A 1 197 ? 24.120 8.045 -8.009 1.00 92.56 197 LEU A CA 1
ATOM 1443 C C . LEU A 1 197 ? 24.305 7.528 -9.436 1.00 92.56 197 LEU A C 1
ATOM 1445 O O . LEU A 1 197 ? 24.217 6.320 -9.649 1.00 92.56 197 LEU A O 1
ATOM 1449 N N . TRP A 1 198 ? 24.584 8.407 -10.405 1.00 91.81 198 TRP A N 1
ATOM 1450 C CA . TRP A 1 198 ? 24.914 7.991 -11.773 1.00 91.81 198 TRP A CA 1
ATOM 1451 C C . TRP A 1 198 ? 26.126 7.068 -11.813 1.00 91.81 198 TRP A C 1
ATOM 1453 O O . TRP A 1 198 ? 26.116 6.0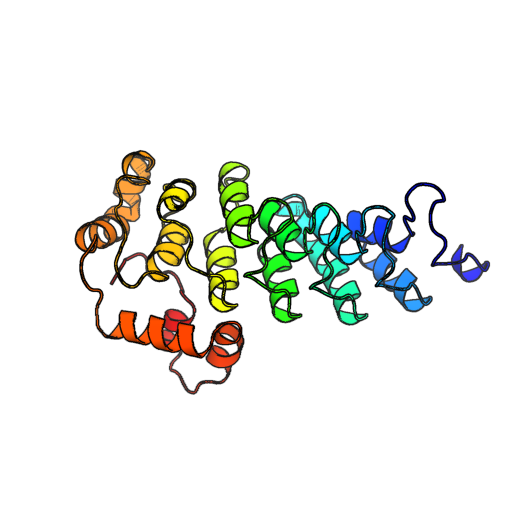93 -12.560 1.00 91.81 198 TRP A O 1
ATOM 1463 N N . GLN A 1 199 ? 27.147 7.368 -11.009 1.00 91.56 199 GLN A N 1
ATOM 1464 C CA . GLN A 1 199 ? 28.360 6.557 -10.937 1.00 91.56 199 GLN A CA 1
ATOM 1465 C C . GLN A 1 199 ? 28.111 5.257 -10.170 1.00 91.56 199 GLN A C 1
ATOM 1467 O O . GLN A 1 199 ? 28.497 4.186 -10.630 1.00 91.56 199 GLN A O 1
ATOM 1472 N N . GLU A 1 200 ? 27.430 5.333 -9.024 1.00 94.62 200 GLU A N 1
ATOM 1473 C CA . GLU A 1 200 ? 27.158 4.159 -8.186 1.00 94.62 200 GLU A CA 1
ATOM 1474 C C . GLU A 1 200 ? 26.240 3.137 -8.882 1.00 94.62 200 GLU A C 1
ATOM 1476 O O . GLU A 1 200 ? 26.438 1.926 -8.771 1.00 94.62 200 GLU A O 1
ATOM 1481 N N . HIS A 1 201 ? 25.253 3.618 -9.641 1.00 94.88 201 HIS A N 1
ATOM 1482 C CA . HIS A 1 201 ? 24.228 2.799 -10.288 1.00 94.88 201 HIS A CA 1
ATOM 1483 C C . HIS A 1 201 ? 24.259 2.905 -11.819 1.00 94.88 201 HIS A C 1
ATOM 1485 O O . HIS A 1 201 ? 23.220 2.809 -12.479 1.00 94.88 201 HIS A O 1
ATOM 1491 N N . GLU A 1 202 ? 25.452 3.055 -12.399 1.00 93.81 202 GLU A N 1
ATOM 1492 C CA . GLU A 1 202 ? 25.662 3.228 -13.844 1.00 93.81 202 GLU A CA 1
ATOM 1493 C C . GLU A 1 202 ? 24.950 2.148 -14.672 1.00 93.81 202 GLU A C 1
ATOM 1495 O O . GLU A 1 202 ? 24.262 2.450 -15.651 1.00 93.81 202 GLU A O 1
ATOM 1500 N N . ALA A 1 203 ? 25.065 0.882 -14.254 1.00 94.31 203 ALA A N 1
ATOM 1501 C CA . ALA A 1 203 ? 24.449 -0.249 -14.945 1.00 94.31 203 ALA A CA 1
ATOM 1502 C C . ALA A 1 203 ? 22.918 -0.126 -15.011 1.00 94.31 203 ALA A C 1
ATOM 1504 O O . ALA A 1 203 ? 22.315 -0.405 -16.052 1.00 94.31 203 ALA A O 1
ATOM 1505 N N . PHE A 1 204 ? 22.293 0.325 -13.920 1.00 96.19 204 PHE A N 1
ATOM 1506 C CA . PHE A 1 204 ? 20.853 0.537 -13.862 1.00 96.19 204 PHE A CA 1
ATOM 1507 C C . PHE A 1 204 ? 20.441 1.664 -14.807 1.00 96.19 204 PHE A C 1
ATOM 1509 O O . PHE A 1 204 ? 19.650 1.427 -15.724 1.00 96.19 204 PHE A O 1
ATOM 1516 N N . TYR A 1 205 ? 21.008 2.858 -14.639 1.00 95.00 205 TYR A N 1
ATOM 1517 C CA . TYR A 1 205 ? 20.575 4.012 -15.418 1.00 95.00 205 TYR A CA 1
ATOM 1518 C C . TYR A 1 205 ? 20.873 3.862 -16.910 1.00 95.00 205 TYR A C 1
ATOM 1520 O O . TYR A 1 205 ? 20.002 4.144 -17.732 1.00 95.00 205 TYR A O 1
ATOM 1528 N N . SER A 1 206 ? 22.045 3.334 -17.274 1.00 93.06 206 SER A N 1
ATOM 1529 C CA . SER A 1 206 ? 22.393 3.076 -18.677 1.00 93.06 206 SER A CA 1
ATOM 1530 C C . SER A 1 206 ? 21.402 2.107 -19.320 1.00 93.06 206 SER A C 1
ATOM 1532 O O . SER A 1 206 ? 20.903 2.358 -20.416 1.00 93.06 206 SER A O 1
ATOM 1534 N N . SER A 1 207 ? 21.040 1.030 -18.612 1.00 94.75 207 SER A N 1
ATOM 1535 C CA . SER A 1 207 ? 20.046 0.073 -19.110 1.00 94.75 207 SER A CA 1
ATOM 1536 C C . SER A 1 207 ? 18.646 0.683 -19.252 1.00 94.75 207 SER A C 1
ATOM 1538 O O . SER A 1 207 ? 17.954 0.394 -20.228 1.00 94.75 207 SER A O 1
ATOM 1540 N N . ALA A 1 208 ? 18.239 1.558 -18.325 1.00 94.06 208 ALA A N 1
ATOM 1541 C CA . ALA A 1 208 ? 16.963 2.262 -18.394 1.00 94.06 208 ALA A CA 1
ATOM 1542 C C . ALA A 1 208 ? 16.912 3.207 -19.605 1.00 94.06 208 ALA A C 1
ATOM 1544 O O . ALA A 1 208 ? 15.952 3.149 -20.372 1.00 94.06 208 ALA A O 1
ATOM 1545 N N . LEU A 1 209 ? 17.965 4.008 -19.816 1.00 93.19 209 LEU A N 1
ATOM 1546 C CA . LEU A 1 209 ? 18.081 4.944 -20.938 1.00 93.19 209 LEU A CA 1
ATOM 1547 C C . LEU A 1 209 ? 18.081 4.232 -22.297 1.00 93.19 209 LEU A C 1
ATOM 1549 O O . LEU A 1 209 ? 17.368 4.646 -23.208 1.00 93.19 209 LEU A O 1
ATOM 1553 N N . CYS A 1 210 ? 18.815 3.123 -22.431 1.00 92.88 210 CYS A N 1
ATOM 1554 C CA . CYS A 1 210 ? 18.830 2.335 -23.668 1.00 92.88 210 CYS A CA 1
ATOM 1555 C C . CYS A 1 210 ? 17.457 1.753 -24.037 1.00 92.88 210 CYS A C 1
ATOM 1557 O O . CYS A 1 210 ? 17.230 1.413 -25.198 1.00 92.88 210 CYS A O 1
ATOM 1559 N N . LEU A 1 211 ? 16.554 1.611 -23.063 1.00 93.06 211 LEU A N 1
ATOM 1560 C CA . LEU A 1 211 ? 15.231 1.018 -23.251 1.00 93.06 211 LEU A CA 1
ATOM 1561 C C . LEU A 1 211 ? 14.099 2.053 -23.342 1.00 93.06 211 LEU A C 1
ATOM 1563 O O . LEU A 1 211 ? 12.930 1.664 -23.449 1.00 93.06 211 LEU A O 1
ATOM 1567 N N . VAL A 1 212 ? 14.421 3.352 -23.342 1.00 94.44 212 VAL A N 1
ATOM 1568 C CA . VAL A 1 212 ? 13.444 4.437 -23.523 1.00 94.44 212 VAL A CA 1
ATOM 1569 C C . VAL A 1 212 ? 12.748 4.284 -24.870 1.00 94.44 212 VAL A C 1
ATOM 1571 O O . VAL A 1 212 ? 13.383 4.258 -25.926 1.00 94.44 212 VAL A O 1
ATOM 1574 N N . ASN A 1 213 ? 11.420 4.164 -24.828 1.00 90.25 213 ASN A N 1
ATOM 1575 C CA . ASN A 1 213 ? 10.559 3.934 -25.991 1.00 90.25 213 ASN A CA 1
ATOM 1576 C C . ASN A 1 213 ? 10.922 2.693 -26.834 1.00 90.25 213 ASN A C 1
ATOM 1578 O O . ASN A 1 213 ? 10.436 2.552 -27.955 1.00 90.25 213 ASN A O 1
ATOM 1582 N N . GLN A 1 214 ? 11.737 1.776 -26.302 1.00 92.19 214 GLN A N 1
ATOM 1583 C CA . GLN A 1 214 ? 12.078 0.513 -26.955 1.00 92.19 214 GLN A CA 1
ATOM 1584 C C . GLN A 1 214 ? 11.228 -0.638 -26.399 1.00 92.19 214 GLN A C 1
ATOM 1586 O O . GLN A 1 214 ? 10.856 -0.633 -25.217 1.00 92.19 214 GLN A O 1
ATOM 1591 N N . PRO A 1 215 ? 10.916 -1.657 -27.221 1.00 87.00 215 PRO A N 1
ATOM 1592 C CA . PRO A 1 215 ? 10.246 -2.854 -26.740 1.00 87.00 215 PRO A CA 1
ATOM 1593 C C . PRO A 1 215 ? 11.149 -3.621 -25.768 1.00 87.00 215 PRO A C 1
ATOM 1595 O O . PRO A 1 215 ? 12.331 -3.851 -26.022 1.00 87.00 215 PRO A O 1
ATOM 1598 N N . ARG A 1 216 ? 10.565 -4.055 -24.652 1.00 94.50 216 ARG A N 1
ATOM 1599 C CA . ARG A 1 216 ? 11.236 -4.917 -23.675 1.00 94.50 216 ARG A CA 1
ATOM 1600 C C . ARG A 1 216 ? 11.243 -6.364 -24.168 1.00 94.50 216 ARG A C 1
ATOM 1602 O O . ARG A 1 216 ? 10.459 -6.749 -25.039 1.00 94.50 216 ARG A O 1
ATOM 1609 N N . ARG A 1 217 ? 12.114 -7.195 -23.595 1.00 95.38 217 ARG A N 1
ATOM 1610 C CA . ARG A 1 217 ? 12.206 -8.619 -23.960 1.00 95.38 217 ARG A CA 1
ATOM 1611 C C . ARG A 1 217 ? 10.872 -9.340 -23.759 1.00 95.38 217 ARG A C 1
ATOM 1613 O O . ARG A 1 217 ? 10.090 -8.997 -22.873 1.00 95.38 217 ARG A O 1
ATOM 1620 N N . LEU A 1 218 ? 10.662 -10.423 -24.512 1.00 95.81 218 LEU A N 1
ATOM 1621 C CA . LEU A 1 218 ? 9.452 -11.250 -24.417 1.00 95.81 218 LEU A CA 1
ATOM 1622 C C . LEU A 1 218 ? 9.160 -11.706 -22.978 1.00 95.81 218 LEU A C 1
ATOM 1624 O O . LEU A 1 218 ? 8.007 -11.703 -22.561 1.00 95.81 218 LEU A O 1
ATOM 1628 N N . GLN A 1 219 ? 10.195 -12.038 -22.199 1.00 95.88 219 GLN A N 1
ATOM 1629 C CA . GLN A 1 219 ? 10.054 -12.412 -20.789 1.00 95.88 219 GLN A CA 1
ATOM 1630 C C . GLN A 1 219 ? 9.412 -11.296 -19.943 1.00 95.88 219 GLN A C 1
ATOM 1632 O O . GLN A 1 219 ? 8.561 -11.581 -19.099 1.00 95.88 219 GLN A O 1
ATOM 1637 N N . HIS A 1 220 ? 9.771 -10.033 -20.188 1.00 96.62 220 HIS A N 1
ATOM 1638 C CA . HIS A 1 220 ? 9.193 -8.881 -19.489 1.00 96.62 220 HIS A CA 1
ATOM 1639 C C . HIS A 1 220 ? 7.735 -8.662 -19.872 1.00 96.62 220 HIS A C 1
ATOM 1641 O O . HIS A 1 220 ? 6.877 -8.508 -19.004 1.00 96.62 220 HIS A O 1
ATOM 1647 N N . LEU A 1 221 ? 7.432 -8.724 -21.169 1.00 96.38 221 LEU A N 1
ATOM 1648 C CA . LEU A 1 221 ? 6.060 -8.598 -21.659 1.00 96.38 221 LEU A CA 1
ATOM 1649 C C . LEU A 1 221 ? 5.171 -9.738 -21.137 1.00 96.38 221 LEU A C 1
ATOM 1651 O O . LEU A 1 221 ? 4.038 -9.497 -20.723 1.00 96.38 221 LEU A O 1
ATOM 1655 N N . ALA A 1 222 ? 5.707 -10.960 -21.063 1.00 96.75 222 ALA A N 1
ATOM 1656 C CA . ALA A 1 222 ? 5.031 -12.099 -20.451 1.00 96.75 222 ALA A CA 1
ATOM 1657 C C . ALA A 1 222 ? 4.779 -11.876 -18.952 1.00 96.75 222 ALA A C 1
ATOM 1659 O O . ALA A 1 222 ? 3.670 -12.130 -18.481 1.00 96.75 222 ALA A O 1
ATOM 1660 N N . ARG A 1 223 ? 5.757 -11.337 -18.204 1.00 96.44 223 ARG A N 1
ATOM 1661 C CA . ARG A 1 223 ? 5.557 -10.941 -16.799 1.00 96.44 223 ARG A CA 1
ATOM 1662 C C . ARG A 1 223 ? 4.395 -9.961 -16.663 1.00 96.44 223 ARG A C 1
ATOM 1664 O O . ARG A 1 223 ? 3.530 -10.183 -15.820 1.00 96.44 223 ARG A O 1
ATOM 1671 N N . LEU A 1 224 ? 4.349 -8.909 -17.480 1.00 96.62 224 LEU A N 1
ATOM 1672 C CA . LEU A 1 224 ? 3.263 -7.925 -17.431 1.00 96.62 224 LEU A CA 1
ATOM 1673 C C . LEU A 1 224 ? 1.905 -8.551 -17.751 1.00 96.62 224 LEU A C 1
ATOM 1675 O O . LEU A 1 224 ? 0.942 -8.294 -17.032 1.00 96.62 224 LEU A O 1
ATOM 1679 N N . ALA A 1 225 ? 1.833 -9.414 -18.767 1.00 96.81 225 ALA A N 1
ATOM 1680 C CA . ALA A 1 225 ? 0.605 -10.119 -19.124 1.00 96.81 225 ALA A CA 1
ATOM 1681 C C . ALA A 1 225 ? 0.094 -11.003 -17.972 1.00 96.81 225 ALA A C 1
ATOM 1683 O O . ALA A 1 225 ? -1.089 -10.951 -17.630 1.00 96.81 225 ALA A O 1
ATOM 1684 N N . VAL A 1 226 ? 0.988 -11.754 -17.317 1.00 96.44 226 VAL A N 1
ATOM 1685 C CA . VAL A 1 226 ? 0.643 -12.571 -16.142 1.00 96.44 226 VAL A CA 1
ATOM 1686 C C . VAL A 1 226 ? 0.160 -11.689 -14.990 1.00 96.44 226 VAL A C 1
ATOM 1688 O O . VAL A 1 226 ? -0.891 -11.958 -14.410 1.00 96.44 226 VAL A O 1
ATOM 1691 N N . ARG A 1 227 ? 0.874 -10.601 -14.673 1.00 97.19 227 ARG A N 1
ATOM 1692 C CA . ARG A 1 227 ? 0.469 -9.661 -13.612 1.00 97.19 227 ARG A CA 1
ATOM 1693 C C . ARG A 1 227 ? -0.896 -9.034 -13.897 1.00 97.19 227 ARG A C 1
ATOM 1695 O O . ARG A 1 227 ? -1.732 -8.988 -12.999 1.00 97.19 227 ARG A O 1
ATOM 1702 N N . ALA A 1 228 ? -1.149 -8.621 -15.139 1.00 95.62 228 ALA A N 1
ATOM 1703 C CA . ALA A 1 228 ? -2.430 -8.057 -15.562 1.00 95.62 228 ALA A CA 1
ATOM 1704 C C . ALA A 1 228 ? -3.582 -9.065 -15.413 1.00 95.62 228 ALA A C 1
ATOM 1706 O O . ALA A 1 228 ? -4.654 -8.703 -14.934 1.00 95.62 228 ALA A O 1
ATOM 1707 N N . GLN A 1 229 ? -3.351 -10.339 -15.750 1.00 96.44 229 GLN A N 1
ATOM 1708 C CA . GLN A 1 229 ? -4.350 -11.400 -15.586 1.00 96.44 229 GLN A CA 1
ATOM 1709 C C . GLN A 1 229 ? -4.640 -11.716 -14.109 1.00 96.44 229 GLN A C 1
ATOM 1711 O O . GLN A 1 229 ? -5.781 -12.001 -13.734 1.00 96.44 229 GLN A O 1
ATOM 1716 N N . LEU A 1 230 ? -3.613 -11.683 -13.256 1.00 95.75 230 LEU A N 1
ATOM 1717 C CA . LEU A 1 230 ? -3.756 -11.958 -11.825 1.00 95.75 230 LEU A CA 1
ATOM 1718 C C . LEU A 1 230 ? -4.367 -10.773 -11.059 1.00 95.75 230 LEU A C 1
ATOM 1720 O O . LEU A 1 230 ? -5.084 -10.989 -10.073 1.00 95.75 230 LEU A O 1
ATOM 1724 N N . GLY A 1 231 ? -4.111 -9.542 -11.509 1.00 94.56 231 GLY A N 1
ATOM 1725 C CA . GLY A 1 231 ? -4.585 -8.309 -10.886 1.00 94.56 231 GLY A CA 1
ATOM 1726 C C . GLY A 1 231 ? -4.159 -8.217 -9.420 1.00 94.56 231 GLY A C 1
ATOM 1727 O O . GLY A 1 231 ? -3.020 -8.519 -9.064 1.00 94.56 231 GLY A O 1
ATOM 1728 N N . SER A 1 232 ? -5.103 -7.884 -8.537 1.00 94.19 232 SER A N 1
ATOM 1729 C CA . SER A 1 232 ? -4.859 -7.770 -7.091 1.00 94.19 232 SER A CA 1
ATOM 1730 C C . SER A 1 232 ? -4.487 -9.076 -6.385 1.00 94.19 232 SER A C 1
ATOM 1732 O O . SER A 1 232 ? -4.113 -9.068 -5.214 1.00 94.19 232 SER A O 1
ATOM 1734 N N . ARG A 1 233 ? -4.569 -10.211 -7.088 1.00 95.31 233 ARG A N 1
ATOM 1735 C CA . ARG A 1 233 ? -4.199 -11.529 -6.567 1.00 95.31 233 ARG A CA 1
ATOM 1736 C C . ARG A 1 233 ? -2.765 -11.917 -6.918 1.00 95.31 233 ARG A C 1
ATOM 1738 O O . ARG A 1 233 ? -2.367 -13.022 -6.563 1.00 95.31 233 ARG A O 1
ATOM 1745 N N . CYS A 1 234 ? -1.991 -11.064 -7.600 1.00 96.19 234 CYS A N 1
ATOM 1746 C CA . CYS A 1 234 ? -0.656 -11.414 -8.090 1.00 96.19 234 CYS A CA 1
ATOM 1747 C C . CYS A 1 234 ? 0.268 -11.921 -6.970 1.00 96.19 234 CYS A C 1
ATOM 1749 O O . CYS A 1 234 ? 0.796 -13.028 -7.094 1.00 96.19 234 CYS A O 1
ATOM 1751 N N . ARG A 1 235 ? 0.369 -11.209 -5.834 1.00 94.81 235 ARG A N 1
ATOM 1752 C CA . ARG A 1 235 ? 1.147 -11.661 -4.657 1.00 94.81 235 ARG A CA 1
ATOM 1753 C C . ARG A 1 235 ? 0.746 -13.065 -4.183 1.00 94.81 235 ARG A C 1
ATOM 1755 O O . ARG A 1 235 ? 1.589 -13.937 -3.987 1.00 94.81 235 ARG A O 1
ATOM 1762 N N . GLN A 1 236 ? -0.555 -13.280 -3.996 1.00 93.75 236 GLN A N 1
ATOM 1763 C CA . GLN A 1 236 ? -1.106 -14.526 -3.451 1.00 93.75 236 GLN A CA 1
ATOM 1764 C C . GLN A 1 236 ? -0.957 -15.689 -4.440 1.00 93.75 236 GLN A C 1
ATOM 1766 O O . GLN A 1 236 ? -0.644 -16.813 -4.048 1.00 93.75 236 GLN A O 1
ATOM 1771 N N . ALA A 1 237 ? -1.161 -15.422 -5.730 1.00 94.38 237 ALA A N 1
ATOM 1772 C CA . ALA A 1 237 ? -1.020 -16.402 -6.793 1.00 94.38 237 ALA A CA 1
ATOM 1773 C C . ALA A 1 237 ? 0.441 -16.817 -6.987 1.00 94.38 237 ALA A C 1
ATOM 1775 O O . ALA A 1 237 ? 0.711 -18.007 -7.115 1.00 94.38 237 ALA A O 1
ATOM 1776 N N . ALA A 1 238 ? 1.395 -15.885 -6.923 1.00 93.94 238 ALA A N 1
ATOM 1777 C CA . ALA A 1 238 ? 2.817 -16.196 -7.069 1.00 93.94 238 ALA A CA 1
ATOM 1778 C C . ALA A 1 238 ? 3.334 -17.200 -6.021 1.00 93.94 238 ALA A C 1
ATOM 1780 O O . ALA A 1 238 ? 4.234 -17.983 -6.318 1.00 93.94 238 ALA A O 1
ATOM 1781 N N . ALA A 1 239 ? 2.740 -17.223 -4.821 1.00 90.81 239 ALA A N 1
ATOM 1782 C CA . ALA A 1 239 ? 3.053 -18.211 -3.786 1.00 90.81 239 ALA A CA 1
ATOM 1783 C C . ALA A 1 239 ? 2.488 -19.616 -4.080 1.00 90.81 239 ALA A C 1
ATOM 1785 O O . ALA A 1 239 ? 2.983 -20.598 -3.533 1.00 90.81 239 ALA A O 1
ATOM 1786 N N . ARG A 1 240 ? 1.454 -19.717 -4.925 1.00 93.56 240 ARG A N 1
ATOM 1787 C CA . ARG A 1 240 ? 0.763 -20.973 -5.271 1.00 93.56 240 ARG A CA 1
ATOM 1788 C C . ARG A 1 240 ? 1.182 -21.539 -6.624 1.00 93.56 240 ARG A C 1
ATOM 1790 O O . ARG A 1 240 ? 1.045 -22.737 -6.847 1.00 93.56 240 ARG A O 1
ATOM 1797 N N . LEU A 1 241 ? 1.648 -20.688 -7.535 1.00 93.00 241 LEU A N 1
ATOM 1798 C CA . LEU A 1 241 ? 2.106 -21.118 -8.848 1.00 93.00 241 LEU A CA 1
ATOM 1799 C C . LEU A 1 241 ? 3.377 -21.974 -8.708 1.00 93.00 241 LEU A C 1
ATOM 1801 O O . LEU A 1 241 ? 4.276 -21.608 -7.943 1.00 93.00 241 LEU A O 1
ATOM 1805 N N . PRO A 1 242 ? 3.502 -23.075 -9.473 1.00 94.56 242 PRO A N 1
ATOM 1806 C CA . PRO A 1 242 ? 4.676 -23.946 -9.464 1.00 94.56 242 PRO A CA 1
ATOM 1807 C C . PRO A 1 242 ? 5.845 -23.311 -10.239 1.00 94.56 242 PRO A C 1
ATOM 1809 O O . PRO A 1 242 ? 6.365 -23.875 -11.197 1.00 94.56 242 PRO A O 1
ATOM 1812 N N . LEU A 1 243 ? 6.235 -22.095 -9.853 1.00 93.31 243 LEU A N 1
ATOM 1813 C CA . LEU A 1 243 ? 7.342 -21.355 -10.447 1.00 93.31 243 LEU A CA 1
ATOM 1814 C C . LEU A 1 243 ? 8.634 -21.586 -9.649 1.00 93.31 243 LEU A C 1
ATOM 1816 O O . LEU A 1 243 ? 8.591 -21.532 -8.410 1.00 93.31 243 LEU A O 1
ATOM 1820 N N . PRO A 1 244 ? 9.782 -21.757 -10.333 1.00 95.81 244 PRO A N 1
ATOM 1821 C CA . PRO A 1 244 ? 11.102 -21.658 -9.719 1.00 95.81 244 PRO A CA 1
ATOM 1822 C C . PRO A 1 244 ? 11.268 -20.343 -8.935 1.00 95.81 244 PRO A C 1
ATOM 1824 O O . PRO A 1 244 ? 10.702 -19.326 -9.350 1.00 95.81 244 PRO A O 1
ATOM 1827 N N . PRO A 1 245 ? 12.079 -20.315 -7.857 1.00 94.44 245 PRO A N 1
ATOM 1828 C CA . PRO A 1 245 ? 12.244 -19.128 -7.012 1.00 94.44 245 PRO A CA 1
ATOM 1829 C C . PRO A 1 245 ? 12.603 -17.856 -7.790 1.00 94.44 245 PRO A C 1
ATOM 1831 O O . PRO A 1 245 ? 11.976 -16.825 -7.591 1.00 94.44 245 PRO A O 1
ATOM 1834 N N . LEU A 1 246 ? 13.524 -17.951 -8.754 1.00 93.94 246 LEU A N 1
ATOM 1835 C CA . LEU A 1 246 ? 13.942 -16.807 -9.572 1.00 93.94 246 LEU A CA 1
ATOM 1836 C C . LEU A 1 246 ? 12.800 -16.227 -10.419 1.00 93.94 246 LEU A C 1
ATOM 1838 O O . LEU A 1 246 ? 12.663 -15.014 -10.523 1.00 93.94 246 LEU A O 1
ATOM 1842 N N . LEU A 1 247 ? 11.945 -17.078 -10.999 1.00 94.75 247 LEU A N 1
ATOM 1843 C CA . LEU A 1 247 ? 10.793 -16.612 -11.779 1.00 94.75 247 LEU A CA 1
ATOM 1844 C C . LEU A 1 247 ? 9.696 -16.029 -10.887 1.00 94.75 247 LEU A C 1
ATOM 1846 O O . LEU A 1 247 ? 8.991 -15.111 -11.305 1.00 94.75 247 LEU A O 1
ATOM 1850 N N . ARG A 1 248 ? 9.562 -16.534 -9.658 1.00 95.94 248 ARG A N 1
ATOM 1851 C CA . ARG A 1 248 ? 8.653 -15.970 -8.658 1.00 95.94 248 ARG A CA 1
ATOM 1852 C C . ARG A 1 248 ? 9.109 -14.581 -8.219 1.00 95.94 248 ARG A C 1
ATOM 1854 O O . ARG A 1 248 ? 8.299 -13.661 -8.208 1.00 95.94 248 ARG A O 1
ATOM 1861 N N . ASP A 1 249 ? 10.392 -14.426 -7.923 1.00 95.19 249 ASP A N 1
ATOM 1862 C CA . ASP A 1 249 ? 10.993 -13.143 -7.560 1.00 95.19 249 ASP A CA 1
ATOM 1863 C C . ASP A 1 249 ? 10.877 -12.132 -8.705 1.00 95.19 249 ASP A C 1
ATOM 1865 O O . ASP A 1 249 ? 10.465 -10.992 -8.492 1.00 95.19 249 ASP A O 1
ATOM 1869 N N . TYR A 1 250 ? 11.136 -12.580 -9.936 1.00 95.62 250 TYR A N 1
ATOM 1870 C CA . TYR A 1 250 ? 10.960 -11.767 -11.134 1.00 95.62 250 TYR A CA 1
ATOM 1871 C C . TYR A 1 250 ? 9.505 -11.314 -11.322 1.00 95.62 250 TYR A C 1
ATOM 1873 O O . TYR A 1 250 ? 9.254 -10.142 -11.624 1.00 95.62 250 TYR A O 1
ATOM 1881 N N . LEU A 1 251 ? 8.539 -12.223 -11.118 1.00 96.50 251 LEU A N 1
ATOM 1882 C CA . LEU A 1 251 ? 7.108 -11.919 -11.183 1.00 96.50 251 LEU A CA 1
ATOM 1883 C C . LEU A 1 251 ? 6.706 -10.875 -10.135 1.00 96.50 251 LEU A C 1
ATOM 1885 O O . LEU A 1 251 ? 5.875 -10.028 -10.448 1.00 96.50 251 LEU A O 1
ATOM 1889 N N . LEU A 1 252 ? 7.301 -10.914 -8.941 1.00 96.12 252 LEU A N 1
ATOM 1890 C CA . LEU A 1 252 ? 7.007 -10.041 -7.795 1.00 96.12 252 LEU A CA 1
ATOM 1891 C C . LEU A 1 252 ? 7.909 -8.798 -7.727 1.00 96.12 252 LEU A C 1
ATOM 1893 O O . LEU A 1 252 ? 8.119 -8.245 -6.651 1.00 96.12 252 LEU A O 1
ATOM 1897 N N . LEU A 1 253 ? 8.436 -8.370 -8.881 1.00 95.69 253 LEU A N 1
ATOM 1898 C CA . LEU A 1 253 ? 9.201 -7.129 -9.042 1.00 95.69 253 LEU A CA 1
ATOM 1899 C C . LEU A 1 253 ? 10.396 -7.009 -8.081 1.00 95.69 253 LEU A C 1
ATOM 1901 O O . LEU A 1 253 ? 10.729 -5.911 -7.639 1.00 95.69 253 LEU A O 1
ATOM 1905 N N . ARG A 1 254 ? 11.057 -8.128 -7.755 1.00 94.56 254 ARG A N 1
ATOM 1906 C CA . ARG A 1 254 ? 12.308 -8.080 -6.994 1.00 94.56 254 ARG A CA 1
ATOM 1907 C C . ARG A 1 254 ? 13.361 -7.311 -7.797 1.00 94.56 254 ARG A C 1
ATOM 1909 O O . ARG A 1 254 ? 13.516 -7.551 -8.991 1.00 94.56 254 ARG A O 1
ATOM 1916 N N . VAL A 1 255 ? 14.062 -6.406 -7.121 1.00 94.69 255 VAL A N 1
ATOM 1917 C CA . VAL A 1 255 ? 15.094 -5.542 -7.706 1.00 94.69 255 VAL A CA 1
ATOM 1918 C C . VAL A 1 255 ? 16.285 -6.379 -8.184 1.00 94.69 255 VAL A C 1
ATOM 1920 O O . VAL A 1 255 ? 16.801 -7.213 -7.436 1.00 94.69 255 VAL A O 1
ATOM 1923 N N . GLU A 1 256 ? 16.720 -6.138 -9.418 1.00 92.31 256 GLU A N 1
ATOM 1924 C CA . GLU A 1 256 ? 17.844 -6.794 -10.097 1.00 92.31 256 GLU A CA 1
ATOM 1925 C C . GLU A 1 256 ? 19.039 -5.847 -10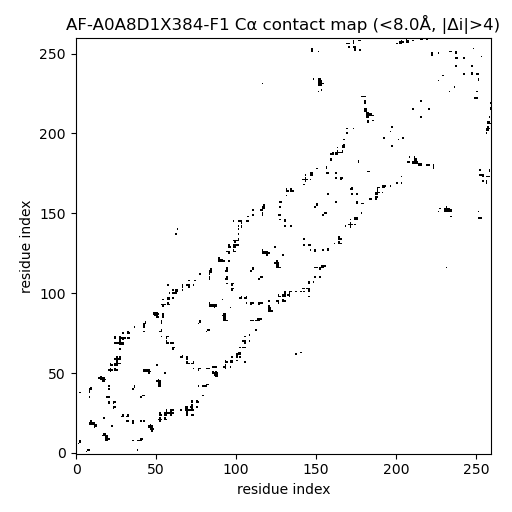.315 1.00 92.31 256 GLU A C 1
ATOM 1927 O O . GLU A 1 256 ? 20.132 -6.314 -10.639 1.00 92.31 256 GLU A O 1
ATOM 1932 N N . GLY A 1 257 ? 18.852 -4.531 -10.157 1.00 92.69 257 GLY A N 1
ATOM 1933 C CA . GLY A 1 257 ? 19.872 -3.507 -10.406 1.00 92.69 257 GLY A CA 1
ATOM 1934 C C . GLY A 1 257 ? 20.025 -3.135 -11.883 1.00 92.69 257 GLY A C 1
ATOM 1935 O O . GLY A 1 257 ? 21.028 -2.530 -12.261 1.00 92.69 257 GLY A O 1
ATOM 1936 N N . ARG A 1 258 ? 19.075 -3.536 -12.739 1.00 92.50 258 ARG A N 1
ATOM 1937 C CA . ARG A 1 258 ? 19.058 -3.230 -14.177 1.00 92.50 258 ARG A CA 1
ATOM 1938 C C . ARG A 1 258 ? 17.679 -3.430 -14.798 1.00 92.50 258 ARG A C 1
ATOM 1940 O O . ARG A 1 258 ? 16.891 -4.263 -14.362 1.00 92.50 258 ARG A O 1
ATOM 1947 N N . ILE A 1 259 ? 17.436 -2.724 -15.893 1.00 91.94 259 ILE A N 1
ATOM 1948 C CA . ILE A 1 259 ? 16.246 -2.841 -16.732 1.00 91.94 259 ILE A CA 1
ATOM 1949 C C . ILE A 1 259 ? 16.569 -3.781 -17.908 1.00 91.94 259 ILE A C 1
ATOM 1951 O O . ILE A 1 259 ? 17.554 -3.594 -18.619 1.00 91.94 259 ILE A O 1
ATOM 1955 N N . GLN A 1 260 ? 15.753 -4.826 -18.090 1.00 82.94 260 GLN A N 1
ATOM 1956 C CA . GLN A 1 260 ? 15.901 -5.859 -19.134 1.00 82.94 260 GLN A CA 1
ATOM 1957 C C . GLN A 1 260 ? 14.646 -6.002 -19.991 1.00 82.94 260 GLN A C 1
ATOM 1959 O O . GLN A 1 260 ? 13.539 -5.751 -19.455 1.00 82.94 260 GLN A O 1
#

Radius of gyration: 20.42 Å; Cα contacts (8 Å, |Δi|>4): 459; chains: 1; bounding box: 48×40×65 Å

Foldseek 3Di:
DVVVVPDDQCDADPPWRHGQLLVCLLQLVLVSNLVSVVSPHDQCRATPQQDGSLLSLLQSCAEDVSLVSSLNSNLSSLVSPHDQCRQGHQRDGSLLSNLLRLNLSSNLVSLVSPHQQADAGNVRDGSVNSNLNNLQVDVPHQSLSNLLSSLLQAHAQDDPLSLLSCLQPLSNSLLSCLRDQFQEDCVNHPVSHDPVCCVVLVQAVVQSVVRHVHGADPLSVVLNVLSVVCHRCNLVVLVVDPDDPVSSCVSSSNGPSHGD

pLDDT: mean 93.49, std 5.97, range [60.78, 98.75]

Organism: Sus scrofa (NCBI:txid9823)

Solvent-accessible surface area (backbone atoms only — not comparable to full-atom values): 13476 Å² total; per-residue (Å²): 108,66,62,84,74,67,52,68,59,70,55,48,44,91,90,46,37,49,27,60,51,31,57,27,18,34,67,20,36,36,69,56,36,50,54,38,48,75,68,66,34,65,53,75,52,50,23,76,58,42,34,30,26,53,34,30,9,24,60,48,19,61,42,80,89,40,33,63,42,13,38,49,21,38,47,54,40,47,75,71,66,33,65,39,64,52,47,16,54,68,43,36,26,25,46,33,33,12,20,44,32,62,30,43,72,44,31,50,52,33,44,76,64,63,28,70,34,62,54,55,28,70,85,66,44,28,28,60,55,30,31,48,55,24,47,75,78,46,87,89,66,72,60,32,61,37,52,31,49,35,45,29,36,39,24,72,66,77,58,67,76,59,49,33,61,30,32,80,35,66,63,33,38,50,36,55,48,69,61,43,72,38,33,63,80,53,79,59,18,62,84,59,39,53,74,68,54,50,68,78,40,38,66,26,55,53,33,41,62,76,30,45,80,31,86,48,46,71,70,48,50,50,44,51,52,53,44,63,74,43,30,58,42,28,57,67,45,53,77,69,49,98,58,57,68,70,58,36,40,56,66,57,49,54,80,78,68,55,56,100

InterPro domains:
  IPR001496 SOCS box domain [PF07525] (214-252)
  IPR001496 SOCS box domain [PS50225] (213-251)
  IPR001496 SOCS box domain [SM00969] (215-254)
  IPR002110 Ankyrin repeat [PF00023] (92-119)
  IPR002110 Ankyrin repeat [PF12796] (2-84)
  IPR002110 Ankyrin repeat [PS50088] (16-48)
  IPR002110 Ankyrin repeat [PS50088] (90-122)
  IPR002110 Ankyrin repeat [SM00248] (16-45)
  IPR002110 Ankyrin repeat [SM00248] (49-86)
  IPR002110 Ankyrin repeat [SM00248] (90-119)
  IPR002110 Ankyrin repeat [SM00248] (123-159)
  IPR036036 SOCS box-like domain superfamily [SSF158235] (211-253)
  IPR036770 Ankyrin repeat-containing domain superfamily [G3DSA:1.25.40.20] (1-67)
  IPR036770 Ankyrin repeat-containing domain superfamily [G3DSA:1.25.40.20] (68-164)
  IPR036770 Ankyrin repeat-containing domain superfamily [SSF48403] (2-133)

Mean predicted aligned error: 4.26 Å